Protein AF-A0A9W6XK83-F1 (afdb_monomer_lite)

Sequence (223 aa):
MFSNSAVIRKIRGHYYFMFQTCERRKHQLVEAHVRLYAVRHEAEDDADEPNDFLFQCHQMRVQQPDDDCGAMLLMVLPQVVVHRIDQWSPLFPPECLPRDGDSKTCASYPDPTQRQVDIDNGNRDGGLPGAPKLYQEPTKMQIINHLRRSGLEVVVILEGIDSSTSNTMQARNSYTDEDIVWDATFERCVVKTPRGLCIDFDRFHLLKPAPMDAKRCVMPSQF

Structure (mmCIF, N/CA/C/O backbone):
data_AF-A0A9W6XK83-F1
#
_entry.id   AF-A0A9W6XK83-F1
#
loop_
_atom_site.group_PDB
_atom_site.id
_atom_site.type_symbol
_atom_site.label_atom_id
_atom_site.label_alt_id
_atom_site.label_comp_id
_atom_site.label_asym_id
_atom_site.label_entity_id
_atom_site.label_seq_id
_atom_site.pdbx_PDB_ins_code
_atom_site.Cartn_x
_atom_site.Cartn_y
_atom_site.Cartn_z
_atom_site.occupancy
_atom_site.B_iso_or_equiv
_atom_site.auth_seq_id
_atom_site.auth_comp_id
_atom_site.auth_asym_id
_atom_site.auth_atom_id
_atom_site.pdbx_PDB_model_num
ATOM 1 N N . MET A 1 1 ? -0.526 -1.152 14.643 1.00 92.81 1 MET A N 1
ATOM 2 C CA . MET A 1 1 ? -0.047 -2.527 14.376 1.00 92.81 1 MET A CA 1
ATOM 3 C C . MET A 1 1 ? -0.248 -2.798 12.902 1.00 92.81 1 MET A C 1
ATOM 5 O O . MET A 1 1 ? -1.279 -2.388 12.390 1.00 92.81 1 MET A O 1
ATOM 9 N N . PHE A 1 2 ? 0.705 -3.461 12.254 1.00 97.50 2 PHE A N 1
ATOM 10 C CA . PHE A 1 2 ? 0.626 -3.867 10.849 1.00 97.50 2 PHE A CA 1
ATOM 11 C C . PHE A 1 2 ? 0.467 -5.391 10.747 1.00 97.50 2 PHE A C 1
ATOM 13 O O . PHE A 1 2 ? 0.828 -6.100 11.690 1.00 97.50 2 PHE A O 1
ATOM 20 N N . SER A 1 3 ? -0.116 -5.893 9.654 1.00 97.88 3 SER A N 1
ATOM 21 C CA . SER A 1 3 ? -0.144 -7.329 9.353 1.00 97.88 3 SER A CA 1
ATOM 22 C C . SER A 1 3 ? 1.279 -7.864 9.179 1.00 97.88 3 SER A C 1
ATOM 24 O O . SER A 1 3 ? 2.168 -7.127 8.772 1.00 97.88 3 SER A O 1
ATOM 26 N N . ASN A 1 4 ? 1.505 -9.147 9.479 1.00 97.88 4 ASN A N 1
ATOM 27 C CA . ASN A 1 4 ? 2.851 -9.731 9.347 1.00 97.88 4 ASN A CA 1
ATOM 28 C C . ASN A 1 4 ? 3.260 -9.876 7.881 1.00 97.88 4 ASN A C 1
ATOM 30 O O . ASN A 1 4 ? 4.433 -9.794 7.556 1.00 97.88 4 ASN A O 1
ATOM 34 N N . SER A 1 5 ? 2.274 -10.080 7.013 1.00 98.38 5 SER A N 1
ATOM 35 C CA . SER A 1 5 ? 2.466 -10.210 5.578 1.00 98.38 5 SER A CA 1
ATOM 36 C C . SER A 1 5 ? 1.634 -9.166 4.850 1.00 98.38 5 SER A C 1
ATOM 38 O O . SER A 1 5 ? 0.536 -8.798 5.295 1.00 98.38 5 SER A O 1
ATOM 40 N N . ALA A 1 6 ? 2.144 -8.725 3.709 1.00 98.56 6 ALA A N 1
ATOM 41 C CA . ALA A 1 6 ? 1.348 -8.064 2.691 1.00 98.56 6 ALA A CA 1
ATOM 42 C C . ALA A 1 6 ? 0.787 -9.115 1.725 1.00 98.56 6 ALA A C 1
ATOM 44 O O . ALA A 1 6 ? 1.223 -10.267 1.699 1.00 98.56 6 ALA A O 1
ATOM 45 N N . VAL A 1 7 ? -0.200 -8.731 0.920 1.00 98.19 7 VAL A N 1
ATOM 46 C CA . VAL A 1 7 ? -0.742 -9.590 -0.132 1.00 98.19 7 VAL A CA 1
ATOM 47 C C . VAL A 1 7 ? -0.698 -8.899 -1.482 1.00 98.19 7 VAL A C 1
ATOM 49 O O . VAL A 1 7 ? -0.992 -7.707 -1.582 1.00 98.19 7 VAL A O 1
ATOM 52 N N . ILE A 1 8 ? -0.389 -9.668 -2.527 1.00 98.12 8 ILE A N 1
ATOM 53 C CA . ILE A 1 8 ? -0.634 -9.261 -3.912 1.00 98.12 8 ILE A CA 1
ATOM 54 C C . ILE A 1 8 ? -1.673 -10.190 -4.530 1.00 98.12 8 ILE A C 1
ATOM 56 O O . ILE A 1 8 ? -1.532 -11.413 -4.527 1.00 98.12 8 ILE A O 1
ATOM 60 N N . ARG A 1 9 ? -2.734 -9.610 -5.090 1.00 95.88 9 ARG A N 1
ATOM 61 C CA . ARG A 1 9 ? -3.797 -10.363 -5.771 1.00 95.88 9 ARG A CA 1
ATOM 62 C C . ARG A 1 9 ? -4.359 -9.604 -6.959 1.00 95.88 9 ARG A C 1
ATOM 64 O O . ARG A 1 9 ? -4.286 -8.376 -7.010 1.00 95.88 9 ARG A O 1
ATOM 71 N N . LYS A 1 10 ? -4.981 -10.341 -7.879 1.00 94.94 10 LYS A N 1
ATOM 72 C CA . LYS A 1 10 ? -5.646 -9.770 -9.050 1.00 94.94 10 LYS A CA 1
ATOM 73 C C . LYS A 1 10 ? -7.128 -9.494 -8.779 1.00 94.94 10 LYS A C 1
ATOM 75 O O . LYS A 1 10 ? -7.853 -10.329 -8.224 1.00 94.94 10 LYS A O 1
ATOM 80 N N . ILE A 1 11 ? -7.582 -8.299 -9.139 1.00 93.25 11 ILE A N 1
ATOM 81 C CA . ILE A 1 11 ? -8.974 -7.861 -9.023 1.00 93.25 11 ILE A CA 1
ATOM 82 C C . ILE A 1 11 ? -9.324 -7.119 -10.311 1.00 93.25 11 ILE A C 1
ATOM 84 O O . ILE A 1 11 ? -8.701 -6.111 -10.634 1.00 93.25 11 ILE A O 1
ATOM 88 N N . ARG A 1 12 ? -10.331 -7.606 -11.042 1.00 91.44 12 ARG A N 1
ATOM 89 C CA . ARG A 1 12 ? -10.798 -7.014 -12.307 1.00 91.44 12 ARG A CA 1
ATOM 90 C C . ARG A 1 12 ? -9.655 -6.778 -13.300 1.00 91.44 12 ARG A C 1
ATOM 92 O O . ARG A 1 12 ? -9.568 -5.715 -13.903 1.00 91.44 12 ARG A O 1
ATOM 99 N N . GLY A 1 13 ? -8.773 -7.760 -13.460 1.00 91.69 13 GLY A N 1
ATOM 100 C CA . GLY A 1 13 ? -7.686 -7.665 -14.431 1.00 91.69 13 GLY A CA 1
ATOM 101 C C . GLY A 1 13 ? -6.396 -7.002 -13.934 1.00 91.69 13 GLY A C 1
ATOM 102 O O . GLY A 1 13 ? -5.380 -7.180 -14.596 1.00 91.69 13 GLY A O 1
ATOM 103 N N . HIS A 1 14 ? -6.385 -6.334 -12.775 1.00 93.56 14 HIS A N 1
ATOM 104 C CA . HIS A 1 14 ? -5.216 -5.591 -12.275 1.00 93.56 14 HIS A CA 1
ATOM 105 C C . HIS A 1 14 ? -4.689 -6.150 -10.954 1.00 93.56 14 HIS A C 1
ATOM 107 O O . HIS A 1 14 ? -5.459 -6.688 -10.156 1.00 93.56 14 HIS A O 1
ATOM 113 N N . TYR A 1 15 ? -3.382 -6.023 -10.717 1.00 97.12 15 TYR A N 1
ATOM 114 C CA . TYR A 1 15 ? -2.758 -6.433 -9.460 1.00 97.12 15 TYR A CA 1
ATOM 115 C C . TYR A 1 15 ? -2.789 -5.309 -8.427 1.00 97.12 15 TYR A C 1
ATOM 117 O O . TYR A 1 15 ? -2.620 -4.134 -8.749 1.00 97.12 15 TYR A O 1
ATOM 125 N N . TYR A 1 16 ? -2.988 -5.695 -7.171 1.00 97.19 16 TYR A N 1
ATOM 126 C CA . TYR A 1 16 ? -3.017 -4.786 -6.034 1.00 97.19 16 TYR A CA 1
ATOM 127 C C . TYR A 1 16 ? -2.120 -5.324 -4.931 1.00 97.19 16 TYR A C 1
ATOM 129 O O . TYR A 1 16 ? -2.285 -6.477 -4.533 1.00 97.19 16 TYR A O 1
ATOM 137 N N . PHE A 1 17 ? -1.221 -4.478 -4.438 1.00 98.25 17 PHE A N 1
ATOM 138 C CA . PHE A 1 17 ? -0.485 -4.669 -3.197 1.00 98.25 17 PHE A CA 1
ATOM 139 C C . PHE A 1 17 ? -1.330 -4.159 -2.031 1.00 98.25 17 PHE A C 1
ATOM 141 O O . PHE A 1 17 ? -1.914 -3.075 -2.096 1.00 98.25 17 PHE A O 1
ATOM 148 N N . MET A 1 18 ? -1.435 -4.954 -0.972 1.00 98.00 18 MET A N 1
ATOM 149 C CA . MET A 1 18 ? -2.319 -4.654 0.146 1.00 98.00 18 MET A CA 1
ATOM 150 C C . MET A 1 18 ? -1.723 -5.100 1.475 1.00 98.00 18 MET A C 1
ATOM 152 O O . MET A 1 18 ? -1.151 -6.182 1.569 1.00 98.00 18 MET A O 1
ATOM 156 N N . PHE A 1 19 ? -1.954 -4.327 2.530 1.00 98.12 19 PHE A N 1
ATOM 157 C CA . PHE A 1 19 ? -1.637 -4.726 3.903 1.00 98.12 19 PHE A CA 1
ATOM 158 C C . PHE A 1 19 ? -2.713 -4.239 4.872 1.00 98.12 19 PHE A C 1
ATOM 160 O O . PHE A 1 19 ? -3.507 -3.355 4.541 1.00 98.12 19 PHE A O 1
ATOM 167 N N . GLN A 1 20 ? -2.760 -4.819 6.070 1.00 96.19 20 GLN A N 1
ATOM 168 C CA . GLN A 1 20 ? -3.722 -4.430 7.095 1.00 96.19 20 GLN A CA 1
ATOM 169 C C . GLN A 1 20 ? -3.038 -3.640 8.210 1.00 96.19 20 GLN A C 1
ATOM 171 O O . GLN A 1 20 ? -1.914 -3.940 8.611 1.00 96.19 20 GLN A O 1
ATOM 176 N N . THR A 1 21 ? -3.724 -2.630 8.738 1.00 96.00 21 THR A N 1
ATOM 177 C CA . THR A 1 21 ? -3.289 -1.869 9.910 1.00 96.00 21 THR A CA 1
ATOM 178 C C . THR A 1 21 ? -4.432 -1.703 10.904 1.00 96.00 21 THR A C 1
ATOM 180 O O . THR A 1 21 ? -5.601 -1.636 10.529 1.00 96.00 21 THR A O 1
ATOM 183 N N . CYS A 1 22 ? -4.115 -1.679 12.193 1.00 93.81 22 CYS A N 1
ATOM 184 C CA . CYS A 1 22 ? -5.090 -1.494 13.266 1.00 93.81 22 CYS A CA 1
ATOM 185 C C . CYS A 1 22 ? -4.458 -0.795 14.470 1.00 93.81 22 CYS A C 1
ATOM 187 O O . CYS A 1 22 ? -3.268 -0.972 14.754 1.00 93.81 22 CYS A O 1
ATOM 189 N N . GLU A 1 23 ? -5.269 -0.046 15.214 1.00 90.56 23 GLU A N 1
ATOM 190 C CA . GLU A 1 23 ? -4.911 0.439 16.544 1.00 90.56 23 GLU A CA 1
ATOM 191 C C . GLU A 1 23 ? -5.211 -0.658 17.572 1.00 90.56 23 GLU A C 1
ATOM 193 O O . GLU A 1 23 ? -6.264 -1.292 17.535 1.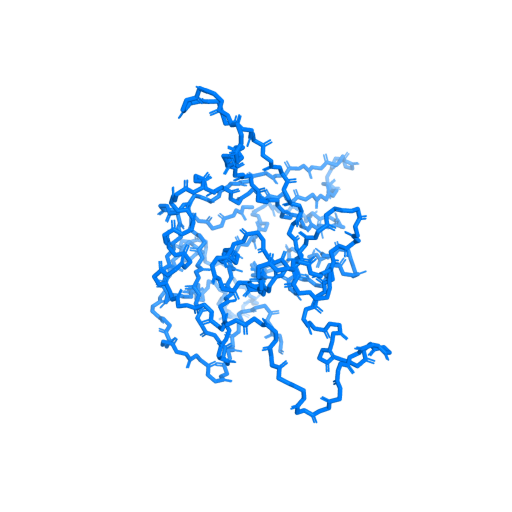00 90.56 23 GLU A O 1
ATOM 198 N N . ARG A 1 24 ? -4.256 -0.920 18.465 1.00 87.69 24 ARG A N 1
ATOM 199 C CA . ARG A 1 24 ? -4.392 -1.904 19.552 1.00 87.69 24 ARG A CA 1
ATOM 200 C C . ARG A 1 24 ? -4.523 -1.221 20.914 1.00 87.69 24 ARG A C 1
ATOM 202 O O . ARG A 1 24 ? -4.971 -1.838 21.879 1.00 87.69 24 ARG A O 1
ATOM 209 N N . ARG A 1 25 ? -4.105 0.039 21.019 1.00 84.94 25 ARG A N 1
ATOM 210 C CA . ARG A 1 25 ? -4.178 0.828 22.244 1.00 84.94 25 ARG A CA 1
ATOM 211 C C . ARG A 1 25 ? -5.618 1.238 22.511 1.00 84.94 25 ARG A C 1
ATOM 213 O O . ARG A 1 25 ? -6.446 1.360 21.617 1.00 84.94 25 ARG A O 1
ATOM 220 N N . LYS A 1 26 ? -5.896 1.485 23.788 1.00 79.00 26 LYS A N 1
ATOM 221 C CA . LYS A 1 26 ? -7.202 1.959 24.255 1.00 79.00 26 LYS A CA 1
ATOM 222 C C . LYS A 1 26 ? -7.510 3.385 23.783 1.00 79.00 26 LYS A C 1
ATOM 224 O O . LYS A 1 26 ? -8.673 3.733 23.608 1.00 79.00 26 LYS A O 1
ATOM 229 N N . HIS A 1 27 ? -6.471 4.200 23.625 1.00 84.12 27 HIS A N 1
ATOM 230 C CA . HIS A 1 27 ? -6.560 5.572 23.144 1.00 84.12 27 HIS A CA 1
ATOM 231 C C . HIS A 1 27 ? -6.432 5.586 21.625 1.00 84.12 27 HIS A C 1
ATOM 233 O O . HIS A 1 27 ? -5.534 4.944 21.081 1.00 84.12 27 HIS A O 1
ATOM 239 N N . GLN A 1 28 ? -7.356 6.276 20.961 1.00 84.12 28 GLN A N 1
ATOM 240 C CA . GLN A 1 28 ? -7.367 6.354 19.508 1.00 84.12 28 GLN A CA 1
ATOM 241 C C . GLN A 1 28 ? -6.266 7.283 19.015 1.00 84.12 28 GLN A C 1
ATOM 243 O O . GLN A 1 28 ? -6.011 8.337 19.599 1.00 84.12 28 GLN A O 1
ATOM 248 N N . LEU A 1 29 ? -5.663 6.889 17.900 1.00 90.69 29 LEU A N 1
ATOM 249 C CA . LEU A 1 29 ? -4.802 7.765 17.134 1.00 90.69 29 LEU A CA 1
ATOM 250 C C . LEU A 1 29 ? -5.678 8.752 16.353 1.00 90.69 29 LEU A C 1
ATOM 252 O O . LEU A 1 29 ? -6.489 8.344 15.519 1.00 90.69 29 LEU A O 1
ATOM 256 N N . VAL A 1 30 ? -5.544 10.037 16.664 1.00 92.81 30 VAL A N 1
ATOM 257 C CA . VAL A 1 30 ? -6.272 11.131 16.008 1.00 92.81 30 VAL A CA 1
ATOM 258 C C . VAL A 1 30 ? -5.528 11.530 14.735 1.00 92.81 30 VAL A C 1
ATOM 260 O O . VAL A 1 30 ? -4.303 11.453 14.697 1.00 92.81 30 VAL A O 1
ATOM 263 N N . GLU A 1 31 ? -6.261 11.922 13.689 1.00 94.38 31 GLU A N 1
ATOM 264 C CA . GLU A 1 31 ? -5.687 12.318 12.388 1.00 94.38 31 GLU A CA 1
ATOM 265 C C . GLU A 1 31 ? -4.701 11.284 11.816 1.00 94.38 31 GLU A C 1
ATOM 267 O O . GLU A 1 31 ? -3.665 11.609 11.228 1.00 94.38 31 GLU A O 1
ATOM 272 N N . ALA A 1 32 ? -5.030 10.005 12.014 1.00 96.25 32 ALA A N 1
ATOM 273 C CA . ALA A 1 32 ? -4.199 8.924 11.531 1.00 96.25 32 ALA A CA 1
ATOM 274 C C . ALA A 1 32 ? -4.168 8.916 9.998 1.00 96.25 32 ALA A C 1
ATOM 276 O O . ALA A 1 32 ? -5.219 8.983 9.363 1.00 96.25 32 ALA A O 1
ATOM 277 N N . HIS A 1 33 ? -2.985 8.785 9.410 1.00 97.12 33 HIS A N 1
ATOM 278 C CA . HIS A 1 33 ? -2.800 8.689 7.965 1.00 97.12 33 HIS A CA 1
ATOM 279 C C . HIS A 1 33 ? -1.617 7.791 7.613 1.00 97.12 33 HIS A C 1
ATOM 281 O O . HIS A 1 33 ? -0.750 7.520 8.450 1.00 97.12 33 HIS A O 1
ATOM 287 N N . VAL A 1 34 ? -1.598 7.290 6.378 1.00 97.62 34 VAL A N 1
ATOM 288 C CA . VAL A 1 34 ? -0.608 6.306 5.928 1.00 97.62 34 VAL A CA 1
ATOM 289 C C . VAL A 1 34 ? 0.138 6.757 4.677 1.00 97.62 34 VAL A C 1
ATOM 291 O O . VAL A 1 34 ? -0.444 7.324 3.759 1.00 97.62 34 VAL A O 1
ATOM 294 N N . ARG A 1 35 ? 1.441 6.475 4.633 1.00 97.44 35 ARG A N 1
ATOM 295 C CA . ARG A 1 35 ? 2.327 6.734 3.493 1.00 97.44 35 ARG A CA 1
ATOM 296 C C . ARG A 1 35 ? 3.108 5.472 3.146 1.00 97.44 35 ARG A C 1
ATOM 298 O O . ARG A 1 35 ? 3.490 4.715 4.041 1.00 97.44 35 ARG A O 1
ATOM 305 N N . LEU A 1 36 ? 3.331 5.250 1.855 1.00 97.62 36 LEU A N 1
ATOM 306 C CA . LEU A 1 36 ? 4.079 4.109 1.329 1.00 97.62 36 LEU A CA 1
ATOM 307 C C . LEU A 1 36 ? 5.261 4.609 0.499 1.00 97.62 36 LEU A C 1
ATOM 309 O O . LEU A 1 36 ? 5.125 5.550 -0.287 1.00 97.62 36 LEU A O 1
ATOM 313 N N . TYR A 1 37 ? 6.392 3.929 0.640 1.00 96.88 37 TYR A N 1
ATOM 314 C CA . TYR A 1 37 ? 7.598 4.155 -0.146 1.00 96.88 37 TYR A CA 1
ATOM 315 C C . TYR A 1 37 ? 8.145 2.808 -0.615 1.00 96.88 37 TYR A C 1
ATOM 317 O O . TYR A 1 37 ? 8.210 1.871 0.174 1.00 96.88 37 TYR A O 1
ATOM 325 N N . ALA A 1 38 ? 8.545 2.708 -1.877 1.00 96.19 38 ALA A N 1
ATOM 326 C CA . ALA A 1 38 ? 9.322 1.584 -2.378 1.00 96.19 38 ALA A CA 1
ATOM 327 C C . ALA A 1 38 ? 10.797 1.973 -2.376 1.00 96.19 38 ALA A C 1
ATOM 329 O O . ALA A 1 38 ? 11.170 2.976 -2.988 1.00 96.19 38 ALA A O 1
ATOM 330 N N . VAL A 1 39 ? 11.619 1.178 -1.707 1.00 93.88 39 VAL A N 1
ATOM 331 C CA . VAL A 1 39 ? 13.075 1.275 -1.755 1.00 93.88 39 VAL A CA 1
ATOM 332 C C . VAL A 1 39 ? 13.574 0.144 -2.642 1.00 93.88 39 VAL A C 1
ATOM 334 O O . VAL A 1 39 ? 13.172 -0.999 -2.443 1.00 93.88 39 VAL A O 1
ATOM 337 N N . ARG A 1 40 ? 14.395 0.446 -3.648 1.00 89.75 40 ARG A N 1
ATOM 338 C CA . ARG A 1 40 ? 14.953 -0.568 -4.555 1.00 89.75 40 ARG A CA 1
ATOM 339 C C . ARG A 1 40 ? 16.356 -0.199 -5.016 1.00 89.75 40 ARG A C 1
ATOM 341 O O . ARG A 1 40 ? 16.734 0.972 -4.976 1.00 89.75 40 ARG A O 1
ATOM 348 N N . HIS A 1 41 ? 17.091 -1.201 -5.478 1.00 84.50 41 HIS A N 1
ATOM 349 C CA . HIS A 1 41 ? 18.360 -1.020 -6.168 1.00 84.50 41 HIS A CA 1
ATOM 350 C C . HIS A 1 41 ? 18.088 -0.711 -7.641 1.00 84.50 41 HIS A C 1
ATOM 352 O O . HIS A 1 41 ? 17.380 -1.469 -8.313 1.00 84.50 41 HIS A O 1
ATOM 358 N N . GLU A 1 42 ? 18.670 0.369 -8.152 1.00 71.31 42 GLU A N 1
ATOM 359 C CA . GLU A 1 42 ? 18.795 0.584 -9.592 1.00 71.31 42 GLU A CA 1
ATOM 360 C C . GLU A 1 42 ? 20.238 0.306 -10.013 1.00 71.31 42 GLU A C 1
ATOM 362 O O . GLU A 1 42 ? 21.183 0.771 -9.374 1.00 71.31 42 GLU A O 1
ATOM 367 N N . ALA A 1 43 ? 20.393 -0.513 -11.054 1.00 60.25 43 ALA A N 1
ATOM 368 C CA . ALA A 1 43 ? 21.670 -0.670 -11.731 1.00 60.25 43 ALA A CA 1
ATOM 369 C C . ALA A 1 43 ? 21.829 0.528 -12.668 1.00 60.25 43 ALA A C 1
ATOM 371 O O . ALA A 1 43 ? 20.926 0.790 -13.464 1.00 60.25 43 ALA A O 1
ATOM 372 N N . GLU A 1 44 ? 22.933 1.261 -12.564 1.00 58.97 44 GLU A N 1
ATOM 373 C CA . GLU A 1 44 ? 23.252 2.269 -13.571 1.00 58.97 44 GLU A CA 1
ATOM 374 C C . GLU A 1 44 ? 23.555 1.569 -14.902 1.00 58.97 44 GLU A C 1
ATOM 376 O O . GLU A 1 44 ? 24.300 0.587 -14.940 1.00 58.97 44 GLU A O 1
ATOM 381 N N . ASP A 1 45 ? 22.989 2.082 -15.997 1.00 53.56 45 ASP A N 1
ATOM 382 C CA . ASP A 1 45 ? 23.215 1.547 -17.347 1.00 53.56 45 ASP A CA 1
ATOM 383 C C . ASP A 1 45 ? 24.695 1.668 -17.798 1.00 53.56 45 ASP A C 1
ATOM 385 O O . ASP A 1 45 ? 25.108 0.944 -18.702 1.00 53.56 45 ASP A O 1
ATOM 389 N N . ASP A 1 46 ? 25.492 2.523 -17.135 1.00 53.38 46 ASP A N 1
ATOM 390 C CA . ASP A 1 46 ? 26.902 2.842 -17.435 1.00 53.38 46 ASP A CA 1
ATOM 391 C C . ASP A 1 46 ? 27.873 2.546 -16.261 1.00 53.38 46 ASP A C 1
ATOM 393 O O . ASP A 1 46 ? 28.978 3.090 -16.211 1.00 53.38 46 ASP A O 1
ATOM 397 N N . ALA A 1 47 ? 27.505 1.699 -15.290 1.00 54.72 47 ALA A N 1
ATOM 398 C CA . ALA A 1 47 ? 28.426 1.362 -14.198 1.00 54.72 47 ALA A CA 1
ATOM 399 C C . ALA A 1 47 ? 29.602 0.496 -14.695 1.00 54.72 47 ALA A C 1
ATOM 401 O O . ALA A 1 47 ? 29.443 -0.692 -14.986 1.00 54.72 47 ALA A O 1
ATOM 402 N N . ASP A 1 48 ? 30.805 1.080 -14.717 1.00 56.16 48 ASP A N 1
ATOM 403 C CA . ASP A 1 48 ? 32.080 0.383 -14.966 1.00 56.16 48 ASP A CA 1
ATOM 404 C C . ASP A 1 48 ? 32.357 -0.740 -13.939 1.00 56.16 48 ASP A C 1
ATOM 406 O O . ASP A 1 48 ? 33.142 -1.654 -14.201 1.00 56.16 48 ASP A O 1
ATOM 410 N N . GLU A 1 49 ? 31.692 -0.704 -12.777 1.00 60.19 49 GLU A N 1
ATOM 411 C CA . GLU A 1 49 ? 31.840 -1.669 -11.688 1.00 60.19 49 GLU A CA 1
ATOM 412 C C . GLU A 1 49 ? 30.507 -2.395 -11.395 1.00 60.19 49 GLU A C 1
ATOM 414 O O . GLU A 1 49 ? 29.520 -1.762 -11.019 1.00 60.19 49 GLU A O 1
ATOM 419 N N . PRO A 1 50 ? 30.451 -3.738 -11.486 1.00 58.56 50 PRO A N 1
ATOM 420 C CA . PRO A 1 50 ? 29.209 -4.526 -11.480 1.00 58.56 50 PRO A CA 1
ATOM 421 C C . PRO A 1 50 ? 28.462 -4.595 -10.132 1.00 58.56 50 PRO A C 1
ATOM 423 O O . PRO A 1 50 ? 27.564 -5.423 -9.977 1.00 58.56 50 PRO A O 1
ATOM 426 N N . ASN A 1 51 ? 28.841 -3.784 -9.142 1.00 58.97 51 ASN A N 1
ATOM 427 C CA . ASN A 1 51 ? 28.342 -3.875 -7.768 1.00 58.97 51 ASN A CA 1
ATOM 428 C C . ASN A 1 51 ? 28.070 -2.513 -7.104 1.00 58.97 51 ASN A C 1
ATOM 430 O O . ASN A 1 51 ? 27.840 -2.483 -5.892 1.00 58.97 51 ASN A O 1
ATOM 434 N N . ASP A 1 52 ? 28.110 -1.409 -7.857 1.00 64.19 52 ASP A N 1
ATOM 435 C CA . ASP A 1 52 ? 27.665 -0.111 -7.347 1.00 64.19 52 ASP A CA 1
ATOM 436 C C . ASP A 1 52 ? 26.149 0.004 -7.560 1.00 64.19 52 ASP A C 1
ATOM 438 O O . ASP A 1 52 ? 25.659 0.068 -8.688 1.00 64.19 52 ASP A O 1
ATOM 442 N N . PHE A 1 53 ? 25.385 -0.085 -6.470 1.00 66.31 53 PHE A N 1
ATOM 443 C CA . PHE A 1 53 ? 23.928 0.013 -6.502 1.00 66.31 53 PHE A CA 1
ATOM 444 C C . PHE A 1 53 ? 23.502 1.344 -5.905 1.00 66.31 53 PHE A C 1
ATOM 446 O O . PHE A 1 53 ? 23.812 1.648 -4.749 1.00 66.31 53 PHE A O 1
ATOM 453 N N . LEU A 1 54 ? 22.694 2.095 -6.650 1.00 74.69 54 LEU A N 1
ATOM 454 C CA . LEU A 1 54 ? 22.006 3.250 -6.097 1.00 74.69 54 LEU A CA 1
ATOM 455 C C . LEU A 1 54 ? 20.697 2.805 -5.448 1.00 74.69 54 LEU A C 1
ATOM 457 O O . LEU A 1 54 ? 19.825 2.213 -6.088 1.00 74.69 54 LEU A O 1
ATOM 461 N N . PHE A 1 55 ? 20.549 3.125 -4.164 1.00 80.62 55 PHE A N 1
ATOM 462 C CA . PHE A 1 55 ? 19.275 2.995 -3.470 1.00 80.62 55 PHE A CA 1
ATOM 463 C C . PHE A 1 55 ? 18.379 4.163 -3.856 1.00 80.62 55 PHE A C 1
ATOM 465 O O . PHE A 1 55 ? 18.659 5.314 -3.512 1.00 80.62 55 PHE A O 1
ATOM 472 N N . GLN A 1 56 ? 17.273 3.862 -4.524 1.00 84.25 56 GLN A N 1
ATOM 473 C CA . GLN A 1 56 ? 16.253 4.852 -4.829 1.00 84.25 56 GLN A CA 1
ATOM 474 C C . GLN A 1 56 ? 15.005 4.627 -3.989 1.00 84.25 56 GLN A C 1
ATOM 476 O O . GLN A 1 56 ? 14.577 3.498 -3.747 1.00 84.25 56 GLN A O 1
ATOM 481 N N . CYS A 1 57 ? 14.427 5.738 -3.534 1.00 89.31 57 CYS A N 1
ATOM 482 C CA . CYS A 1 57 ? 13.196 5.766 -2.764 1.00 89.31 57 CYS A CA 1
ATOM 483 C C . CYS A 1 57 ? 12.100 6.411 -3.609 1.00 89.31 57 CYS A C 1
ATOM 485 O O . CYS A 1 57 ? 12.180 7.590 -3.954 1.00 89.31 57 CYS A O 1
ATOM 487 N N . HIS A 1 58 ? 11.060 5.644 -3.917 1.00 89.75 58 HIS A N 1
ATOM 488 C CA . HIS A 1 58 ? 9.928 6.094 -4.712 1.00 89.75 58 HIS A CA 1
ATOM 489 C C . HIS A 1 58 ? 8.685 6.158 -3.834 1.00 89.75 58 HIS A C 1
ATOM 491 O O . HIS A 1 58 ? 8.279 5.160 -3.237 1.00 89.75 58 HIS A O 1
ATOM 497 N N . GLN A 1 59 ? 8.040 7.320 -3.775 1.00 92.00 59 GLN A N 1
ATOM 498 C CA . GLN A 1 59 ? 6.732 7.425 -3.140 1.00 92.00 59 GLN A CA 1
ATOM 499 C C . GLN A 1 59 ? 5.713 6.572 -3.905 1.00 92.00 59 GLN A C 1
ATOM 501 O O . GLN A 1 59 ? 5.633 6.621 -5.131 1.00 92.00 59 GLN A O 1
ATOM 506 N N . MET A 1 60 ? 4.901 5.818 -3.170 1.00 93.81 60 MET A N 1
ATOM 507 C CA . MET A 1 60 ? 3.818 5.023 -3.735 1.00 93.81 60 MET A CA 1
ATOM 508 C C . MET A 1 60 ? 2.472 5.691 -3.456 1.00 93.81 60 MET A C 1
ATOM 510 O O . MET A 1 60 ? 2.213 6.161 -2.348 1.00 93.81 60 MET A O 1
ATOM 514 N N . ARG A 1 61 ? 1.596 5.695 -4.463 1.00 92.00 61 ARG A N 1
ATOM 515 C CA . ARG A 1 61 ? 0.214 6.182 -4.337 1.00 92.00 61 ARG A CA 1
ATOM 516 C C . ARG A 1 61 ? -0.660 5.188 -3.566 1.00 92.00 61 ARG A C 1
ATOM 518 O O . ARG A 1 61 ? -0.435 3.986 -3.654 1.00 92.00 61 ARG A O 1
ATOM 525 N N . VAL A 1 62 ? -1.682 5.646 -2.856 1.00 93.12 62 VAL A N 1
ATOM 526 C CA . VAL A 1 62 ? -2.619 4.798 -2.101 1.00 93.12 62 VAL A CA 1
ATOM 527 C C . VAL A 1 62 ? -4.043 5.073 -2.575 1.00 93.12 62 VAL A C 1
ATOM 529 O O . VAL A 1 62 ? -4.513 6.201 -2.522 1.00 93.12 62 VAL A O 1
ATOM 532 N N . GLN A 1 63 ? -4.744 4.040 -3.049 1.00 91.06 63 GLN A N 1
ATOM 533 C CA . GLN A 1 63 ? -6.135 4.167 -3.509 1.00 91.06 63 GLN A CA 1
ATOM 534 C C . GLN A 1 63 ? -7.145 4.002 -2.372 1.00 91.06 63 GLN A C 1
ATOM 536 O O . GLN A 1 63 ? -8.262 4.500 -2.462 1.00 91.06 63 GLN A O 1
ATOM 541 N N . GLN A 1 64 ? -6.789 3.258 -1.326 1.00 92.38 64 GLN A N 1
ATOM 542 C CA . GLN A 1 64 ? -7.605 3.120 -0.123 1.00 92.38 64 GLN A CA 1
ATOM 543 C C . GLN A 1 64 ? -6.675 3.065 1.093 1.00 92.38 64 GLN A C 1
ATOM 545 O O . GLN A 1 64 ? -5.840 2.164 1.139 1.00 92.38 64 GLN A O 1
ATOM 550 N N . PRO A 1 65 ? -6.822 3.951 2.090 1.00 94.00 65 PRO A N 1
ATOM 551 C CA . PRO A 1 65 ? -7.600 5.194 2.020 1.00 94.00 65 PRO A CA 1
ATOM 552 C C . PRO A 1 65 ? -7.101 6.101 0.883 1.00 94.00 65 PRO A C 1
ATOM 554 O O . PRO A 1 65 ? -5.960 5.969 0.456 1.00 94.00 65 PRO A O 1
ATOM 557 N N . ASP A 1 66 ? -7.961 6.985 0.384 1.00 90.88 66 ASP A N 1
ATOM 558 C CA . ASP A 1 66 ? -7.630 7.873 -0.736 1.00 90.88 66 ASP A CA 1
ATOM 559 C C . ASP A 1 66 ? -6.540 8.881 -0.339 1.00 90.88 66 ASP A C 1
ATOM 561 O O . ASP A 1 66 ? -6.727 9.685 0.583 1.00 90.88 66 ASP A O 1
ATOM 565 N N . ASP A 1 67 ? -5.396 8.822 -1.019 1.00 91.12 67 ASP A N 1
ATOM 566 C CA . ASP A 1 67 ? -4.256 9.694 -0.760 1.00 91.12 67 ASP A CA 1
ATOM 567 C C . ASP A 1 67 ? -4.441 11.147 -1.206 1.00 91.12 67 ASP A C 1
ATOM 569 O O . ASP A 1 67 ? -3.798 12.019 -0.621 1.00 91.12 67 ASP A O 1
ATOM 573 N N . ASP A 1 68 ? -5.367 11.456 -2.118 1.00 88.62 68 ASP A N 1
ATOM 574 C CA . ASP A 1 68 ? -5.704 12.857 -2.427 1.00 88.62 68 ASP A CA 1
ATOM 575 C C . ASP A 1 68 ? -6.375 13.549 -1.245 1.00 88.62 68 ASP A C 1
ATOM 577 O O . ASP A 1 68 ? -6.259 14.759 -1.051 1.00 88.62 68 ASP A O 1
ATOM 581 N N . CYS A 1 69 ? -7.077 12.759 -0.437 1.00 90.44 69 CYS A N 1
ATOM 582 C CA . CYS A 1 69 ? -7.682 13.192 0.810 1.00 90.44 69 CYS A CA 1
ATOM 583 C C . CYS A 1 69 ? -6.735 12.977 2.001 1.00 90.44 69 CYS A C 1
ATOM 585 O O . CYS A 1 69 ? -7.191 12.915 3.140 1.00 90.44 69 CYS A O 1
ATOM 587 N N . GLY A 1 70 ? -5.428 12.837 1.751 1.00 92.44 70 GLY A N 1
ATOM 588 C CA . GLY A 1 70 ? -4.393 12.687 2.773 1.00 92.44 70 GLY A CA 1
ATOM 589 C C . GLY A 1 70 ? -4.219 11.267 3.309 1.00 92.44 70 GLY A C 1
ATOM 590 O O . GLY A 1 70 ? -3.522 11.091 4.302 1.00 92.44 70 GLY A O 1
ATOM 591 N N . ALA A 1 71 ? -4.831 10.253 2.685 1.00 94.62 71 ALA A N 1
ATOM 592 C CA . ALA A 1 71 ? -4.757 8.851 3.106 1.00 94.62 71 ALA A CA 1
ATOM 593 C C . ALA A 1 71 ? -5.209 8.647 4.566 1.00 94.62 71 ALA A C 1
ATOM 595 O O . ALA A 1 71 ? -4.620 7.867 5.322 1.00 94.62 71 ALA A O 1
ATOM 596 N N . MET A 1 72 ? -6.265 9.366 4.957 1.00 96.00 72 MET A N 1
ATOM 597 C CA . MET A 1 72 ? -6.780 9.386 6.325 1.00 96.00 72 MET A CA 1
ATOM 598 C C . MET A 1 72 ? -7.429 8.056 6.717 1.00 96.00 72 MET A C 1
ATOM 600 O O . MET A 1 72 ? -8.199 7.454 5.967 1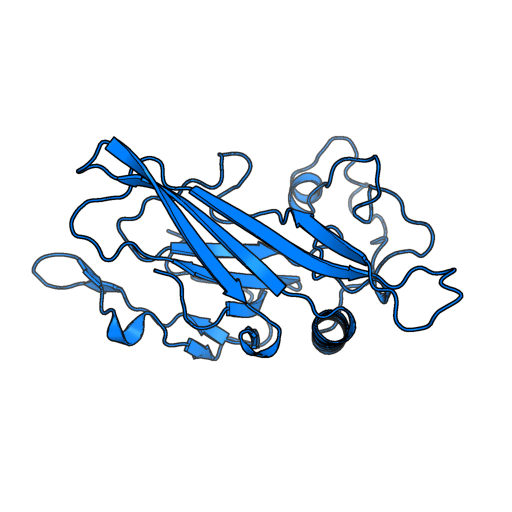.00 96.00 72 MET A O 1
ATOM 604 N N . LEU A 1 73 ? -7.160 7.621 7.943 1.00 93.56 73 LEU A N 1
ATOM 605 C CA . LEU A 1 73 ? -7.623 6.369 8.519 1.00 93.56 73 LEU A CA 1
ATOM 606 C C . LEU A 1 73 ? -8.444 6.634 9.779 1.00 93.56 73 LEU A C 1
ATOM 608 O O . LEU A 1 73 ? -7.968 7.220 10.749 1.00 93.56 73 LEU A O 1
ATOM 612 N N . LEU A 1 74 ? -9.665 6.102 9.818 1.00 91.31 74 LEU A N 1
ATOM 613 C CA . LEU A 1 74 ? -10.411 5.994 11.067 1.00 91.31 74 LEU A CA 1
ATOM 614 C C . LEU A 1 74 ? -10.010 4.698 11.783 1.00 91.31 74 LEU A C 1
ATOM 616 O O . LEU A 1 74 ? -10.514 3.615 11.479 1.00 91.31 74 LEU A O 1
ATOM 620 N N . MET A 1 75 ? -9.114 4.810 12.762 1.00 90.19 75 MET A N 1
ATOM 621 C CA . MET A 1 75 ? -8.478 3.678 13.454 1.00 90.19 75 MET A CA 1
ATOM 622 C C . MET A 1 75 ? -9.377 2.993 14.509 1.00 90.19 75 MET A C 1
ATOM 624 O O . MET A 1 75 ? -8.921 2.631 15.590 1.00 90.19 75 MET A O 1
ATOM 628 N N . VAL A 1 76 ? -10.669 2.817 14.208 1.00 89.44 76 VAL A N 1
ATOM 629 C CA . VAL A 1 76 ? -11.655 2.130 15.074 1.00 89.44 76 VAL A CA 1
ATOM 630 C C . VAL A 1 76 ? -11.702 0.628 14.794 1.00 89.44 76 VAL A C 1
ATOM 632 O O . VAL A 1 76 ? -11.850 -0.178 15.709 1.00 89.44 76 VAL A O 1
ATOM 635 N N . LEU A 1 77 ? -11.600 0.257 13.519 1.00 91.31 77 LEU A N 1
ATOM 636 C CA . LEU A 1 77 ? -11.563 -1.123 13.043 1.00 91.31 77 LEU A CA 1
ATOM 637 C C . LEU A 1 77 ? -10.297 -1.331 12.210 1.00 91.31 77 LEU A C 1
ATOM 639 O O . LEU A 1 77 ? -9.787 -0.357 11.651 1.00 91.31 77 LEU A O 1
ATOM 643 N N . PRO A 1 78 ? -9.827 -2.581 12.069 1.00 93.31 78 PRO A N 1
ATOM 644 C CA . PRO A 1 78 ? -8.761 -2.925 11.141 1.00 93.31 78 PRO A CA 1
ATOM 645 C C . PRO A 1 78 ? -9.016 -2.361 9.737 1.00 93.31 78 PRO A C 1
ATOM 647 O O . PRO A 1 78 ? -10.019 -2.685 9.100 1.00 93.31 78 PRO A O 1
ATOM 650 N N . GLN A 1 79 ? -8.096 -1.532 9.255 1.00 94.06 79 GLN A N 1
ATOM 651 C CA . GLN A 1 79 ? -8.139 -0.906 7.939 1.00 94.06 79 GLN A CA 1
ATOM 652 C C . GLN A 1 79 ? -7.236 -1.672 6.979 1.00 94.06 79 GLN A C 1
ATOM 654 O O . GLN A 1 79 ? -6.135 -2.079 7.345 1.00 94.06 79 GLN A O 1
ATOM 659 N N . VAL A 1 80 ? -7.696 -1.868 5.746 1.00 95.62 80 VAL A N 1
ATOM 660 C CA . VAL A 1 80 ? -6.869 -2.429 4.675 1.00 95.62 80 VAL A CA 1
ATOM 661 C C . VAL A 1 80 ? -6.410 -1.289 3.783 1.00 95.62 80 VAL A C 1
ATOM 663 O O . VAL A 1 80 ? -7.245 -0.552 3.256 1.00 95.62 80 VAL A O 1
ATOM 666 N N . VAL A 1 81 ? -5.095 -1.180 3.627 1.00 97.00 81 VAL A N 1
ATOM 667 C CA . VAL A 1 81 ? -4.438 -0.220 2.746 1.00 97.00 81 VAL A CA 1
ATOM 668 C C . VAL A 1 81 ? -4.213 -0.874 1.386 1.00 97.00 81 VAL A C 1
ATOM 670 O O . VAL A 1 81 ? -3.835 -2.045 1.322 1.00 97.00 81 VAL A O 1
ATOM 673 N N . VAL A 1 82 ? -4.486 -0.146 0.304 1.00 96.38 82 VAL A N 1
ATOM 674 C CA . VAL A 1 82 ? -4.509 -0.674 -1.065 1.00 96.38 82 VAL A CA 1
ATOM 675 C C . VAL A 1 82 ? -3.692 0.213 -1.990 1.00 96.38 82 VAL A C 1
ATOM 677 O O . VAL A 1 82 ? -3.979 1.399 -2.127 1.00 96.38 82 VAL A O 1
ATOM 680 N N . HIS A 1 83 ? -2.724 -0.408 -2.659 1.00 96.38 83 HIS A N 1
ATOM 681 C CA . HIS A 1 83 ? -1.923 0.159 -3.732 1.00 96.38 83 HIS A CA 1
ATOM 682 C C . HIS A 1 83 ? -2.161 -0.638 -5.028 1.00 96.38 83 HIS A C 1
ATOM 684 O O . HIS A 1 83 ? -1.894 -1.839 -5.081 1.00 96.38 83 HIS A O 1
ATOM 690 N N . ARG A 1 84 ? -2.669 -0.004 -6.087 1.00 95.25 84 ARG A N 1
ATOM 691 C CA . ARG A 1 84 ? -2.757 -0.582 -7.436 1.00 95.25 84 ARG A CA 1
ATOM 692 C C . ARG A 1 84 ? -1.361 -0.613 -8.043 1.00 95.25 84 ARG A C 1
ATOM 694 O O . ARG A 1 84 ? -0.699 0.416 -8.102 1.00 95.25 84 ARG A O 1
ATOM 701 N N . ILE A 1 85 ? -0.960 -1.777 -8.542 1.00 95.94 85 ILE A N 1
ATOM 702 C CA . ILE A 1 85 ? 0.258 -1.928 -9.338 1.00 95.94 85 ILE A CA 1
ATOM 703 C C . ILE A 1 85 ? -0.100 -1.545 -10.778 1.00 95.94 85 ILE A C 1
ATOM 705 O O . ILE A 1 85 ? -0.443 -2.398 -11.597 1.00 95.94 85 ILE A O 1
ATOM 709 N N . ASP A 1 86 ? -0.139 -0.240 -11.036 1.00 91.81 86 ASP A N 1
ATOM 710 C CA . ASP A 1 86 ? -0.269 0.352 -12.368 1.00 91.81 86 ASP A CA 1
ATOM 711 C C . ASP A 1 86 ? 1.095 0.832 -12.884 1.00 91.81 86 ASP A C 1
ATOM 713 O O . ASP A 1 86 ? 2.103 0.675 -12.207 1.00 91.81 86 ASP A O 1
ATOM 717 N N . GLN A 1 87 ? 1.154 1.381 -14.090 1.00 88.25 87 GLN A N 1
ATOM 718 C CA . GLN A 1 87 ? 2.400 1.718 -14.778 1.00 88.25 87 GLN A CA 1
ATOM 719 C C . GLN A 1 87 ? 3.255 2.810 -14.098 1.00 88.25 87 GLN A C 1
ATOM 721 O O . GLN A 1 87 ? 4.425 2.975 -14.438 1.00 88.25 87 GLN A O 1
ATOM 726 N N . TRP A 1 88 ? 2.708 3.532 -13.114 1.00 88.81 88 TRP A N 1
ATOM 727 C CA . TRP A 1 88 ? 3.467 4.464 -12.269 1.00 88.81 88 TRP A CA 1
ATOM 728 C C . TRP A 1 88 ? 3.908 3.843 -10.941 1.00 88.81 88 TRP A C 1
ATOM 730 O O . TRP A 1 88 ? 4.670 4.453 -10.189 1.00 88.81 88 TRP A O 1
ATOM 740 N N . SER A 1 89 ? 3.435 2.636 -10.630 1.00 93.38 89 SER A N 1
ATOM 741 C CA . SER A 1 89 ? 3.858 1.891 -9.454 1.00 93.38 89 SER A CA 1
ATOM 742 C C . SER A 1 89 ? 5.331 1.488 -9.568 1.00 93.38 89 SER A C 1
ATOM 744 O O . SER A 1 89 ? 5.728 0.883 -10.564 1.00 93.38 89 SER A O 1
ATOM 746 N N . PRO A 1 90 ? 6.139 1.676 -8.511 1.00 93.00 90 PRO A N 1
ATOM 747 C CA . PRO A 1 90 ? 7.496 1.133 -8.457 1.00 93.00 90 PRO A CA 1
ATOM 748 C C . PRO A 1 90 ? 7.558 -0.403 -8.518 1.00 93.00 90 PRO A C 1
ATOM 750 O O . PRO A 1 90 ? 8.622 -0.960 -8.793 1.00 93.00 90 PRO A O 1
ATOM 753 N N . LEU A 1 91 ? 6.434 -1.085 -8.253 1.00 95.31 91 LEU A N 1
ATOM 754 C CA . LEU A 1 91 ? 6.291 -2.541 -8.331 1.00 95.31 91 LEU A CA 1
ATOM 755 C C . LEU A 1 91 ? 5.929 -3.007 -9.752 1.00 95.31 91 LEU A C 1
ATOM 757 O O . LEU A 1 91 ? 5.844 -4.213 -9.994 1.00 95.31 91 LEU A O 1
ATOM 761 N N . PHE A 1 92 ? 5.677 -2.082 -10.681 1.00 94.25 92 PHE A N 1
ATOM 762 C CA . PHE A 1 92 ? 5.368 -2.412 -12.063 1.00 94.25 92 PHE A CA 1
ATOM 763 C C . PHE A 1 92 ? 6.647 -2.819 -12.812 1.00 94.25 92 PHE A C 1
ATOM 765 O O . PHE A 1 92 ? 7.619 -2.063 -12.787 1.00 94.25 92 PHE A O 1
ATOM 772 N N . PRO A 1 93 ? 6.675 -3.989 -13.476 1.00 93.56 93 PRO A N 1
ATOM 773 C CA . PRO A 1 93 ? 7.867 -4.461 -14.173 1.00 93.56 93 PRO A CA 1
ATOM 774 C C . PRO A 1 93 ? 8.258 -3.526 -15.330 1.00 93.56 93 PRO A C 1
ATOM 776 O O . PRO A 1 93 ? 7.421 -3.296 -16.213 1.00 93.56 93 PRO A O 1
ATOM 779 N N . PRO A 1 94 ? 9.505 -3.021 -15.385 1.00 88.69 94 PRO A N 1
ATOM 780 C CA . PRO A 1 94 ? 9.957 -2.121 -16.444 1.00 88.69 94 PRO A CA 1
ATOM 781 C C . PRO A 1 94 ? 9.811 -2.705 -17.852 1.00 88.69 94 PRO A C 1
ATOM 783 O O . PRO A 1 94 ? 9.510 -1.981 -18.793 1.00 88.69 94 PRO A O 1
ATOM 786 N N . GLU A 1 95 ? 9.933 -4.026 -18.016 1.00 89.12 95 GLU A N 1
ATOM 787 C CA . GLU A 1 95 ? 9.758 -4.696 -19.311 1.00 89.12 95 GLU A CA 1
ATOM 788 C C . GLU A 1 95 ? 8.328 -4.619 -19.874 1.00 89.12 95 GLU A C 1
ATOM 790 O O . GLU A 1 95 ? 8.107 -4.934 -21.043 1.00 89.12 95 GLU A O 1
ATOM 795 N N . CYS A 1 96 ? 7.352 -4.241 -19.046 1.00 90.38 96 CYS A N 1
ATOM 796 C CA . CYS A 1 96 ? 5.963 -4.045 -19.455 1.00 90.38 96 CYS A CA 1
ATOM 797 C C . CYS A 1 96 ? 5.679 -2.598 -19.900 1.00 90.38 96 CYS A C 1
ATOM 799 O O . CYS A 1 96 ? 4.581 -2.320 -20.391 1.00 90.38 96 CYS A O 1
ATOM 801 N N . LEU A 1 97 ? 6.643 -1.689 -19.725 1.00 86.69 97 LEU A N 1
ATOM 802 C CA . LEU A 1 97 ? 6.559 -0.283 -20.112 1.00 86.69 97 LEU A CA 1
ATOM 803 C C . LEU A 1 97 ? 7.094 -0.067 -21.543 1.00 86.69 97 LEU A C 1
ATOM 805 O O . LEU A 1 97 ? 7.887 -0.874 -22.041 1.00 86.69 97 LEU A O 1
ATOM 809 N N . PRO A 1 98 ? 6.677 1.014 -22.232 1.00 80.19 98 PRO A N 1
ATOM 810 C CA . PRO A 1 98 ? 7.348 1.461 -23.450 1.00 80.19 98 PRO A CA 1
ATOM 811 C C . PRO A 1 98 ? 8.842 1.711 -23.215 1.00 80.19 98 PRO A C 1
ATOM 813 O O . PRO A 1 98 ? 9.245 2.125 -22.132 1.00 80.19 98 PRO A O 1
ATOM 816 N N . ARG A 1 99 ? 9.659 1.521 -24.257 1.00 68.56 99 ARG A N 1
ATOM 817 C CA . ARG A 1 99 ? 11.095 1.855 -24.218 1.00 68.56 99 ARG A CA 1
ATOM 818 C C . ARG A 1 99 ? 11.348 3.363 -24.204 1.00 68.56 99 ARG A C 1
ATOM 820 O O . ARG A 1 99 ? 12.273 3.814 -23.543 1.00 68.56 99 ARG A O 1
ATOM 827 N N . ASP A 1 100 ? 10.506 4.115 -24.906 1.00 65.69 100 ASP A N 1
ATOM 828 C CA . ASP A 1 100 ? 10.548 5.574 -24.933 1.00 65.69 100 ASP A CA 1
ATOM 829 C C . ASP A 1 100 ? 9.592 6.078 -23.842 1.00 65.69 100 ASP A C 1
ATOM 831 O O . ASP A 1 100 ? 8.380 6.163 -24.050 1.00 65.69 100 ASP A O 1
ATOM 835 N N . GLY A 1 101 ? 10.121 6.285 -22.633 1.00 58.03 101 GLY A N 1
ATOM 836 C CA . GLY A 1 101 ? 9.342 6.675 -21.457 1.00 58.03 101 GLY A CA 1
ATOM 837 C C . GLY A 1 101 ? 8.711 8.059 -21.617 1.00 58.03 101 GLY A C 1
ATOM 838 O O . GLY A 1 101 ? 9.405 9.069 -21.591 1.00 58.03 101 GLY A O 1
ATOM 839 N N . ASP A 1 102 ? 7.390 8.098 -21.769 1.00 63.44 102 ASP A N 1
ATOM 840 C CA . ASP A 1 102 ? 6.569 9.303 -21.611 1.00 63.44 102 ASP A CA 1
ATOM 841 C C . ASP A 1 102 ? 5.978 9.279 -20.191 1.00 63.44 102 ASP A C 1
ATOM 843 O O . ASP A 1 102 ? 5.537 8.221 -19.724 1.00 63.44 102 ASP A O 1
ATOM 847 N N . SER A 1 103 ? 5.903 10.421 -19.510 1.00 60.03 103 SER A N 1
ATOM 848 C CA . SER A 1 103 ? 5.282 10.569 -18.185 1.00 60.03 103 SER A CA 1
ATOM 849 C C . SER A 1 103 ? 3.809 10.138 -18.154 1.00 60.03 103 SER A C 1
ATOM 851 O O . SER A 1 103 ? 3.257 9.822 -17.095 1.00 60.03 103 SER A O 1
ATOM 853 N N . LYS A 1 104 ? 3.165 10.049 -19.325 1.00 60.81 104 LYS A N 1
ATOM 854 C CA . LYS A 1 104 ? 1.838 9.430 -19.515 1.00 60.81 104 LYS A CA 1
ATOM 855 C C . LYS A 1 104 ? 1.821 7.908 -19.336 1.00 60.81 104 LYS A C 1
ATOM 857 O O . LYS A 1 104 ? 0.748 7.307 -19.281 1.00 60.81 104 LYS A O 1
ATOM 862 N N . THR A 1 105 ? 2.986 7.275 -19.306 1.00 59.59 105 THR A N 1
ATOM 863 C CA . THR A 1 105 ? 3.153 5.818 -19.349 1.00 59.59 105 THR A CA 1
ATOM 864 C C . THR A 1 105 ? 4.006 5.264 -18.224 1.00 59.59 105 THR A C 1
ATOM 866 O O . THR A 1 105 ? 3.881 4.082 -17.939 1.00 59.59 105 THR A O 1
ATOM 869 N N . CYS A 1 106 ? 4.834 6.075 -17.568 1.00 64.44 106 CYS A N 1
ATOM 870 C CA . CYS A 1 106 ? 5.602 5.675 -16.395 1.00 64.44 106 CYS A CA 1
ATOM 871 C C . CYS A 1 106 ? 5.987 6.895 -15.547 1.00 64.44 106 CYS A C 1
ATOM 873 O O . CYS A 1 106 ? 5.763 8.038 -15.941 1.00 64.44 106 CYS A O 1
ATOM 875 N N . ALA A 1 107 ? 6.541 6.662 -14.356 1.00 64.19 107 ALA A N 1
ATOM 876 C CA . ALA A 1 107 ? 7.150 7.734 -13.575 1.00 64.19 107 ALA A CA 1
ATOM 877 C C . ALA A 1 107 ? 8.505 8.109 -14.200 1.00 64.19 107 ALA A C 1
ATOM 879 O O . ALA A 1 107 ? 9.453 7.331 -14.120 1.00 64.19 107 ALA A O 1
ATOM 880 N N . SER A 1 108 ? 8.590 9.289 -14.813 1.00 64.00 108 SER A N 1
ATOM 881 C CA . SER A 1 108 ? 9.814 9.836 -15.404 1.00 64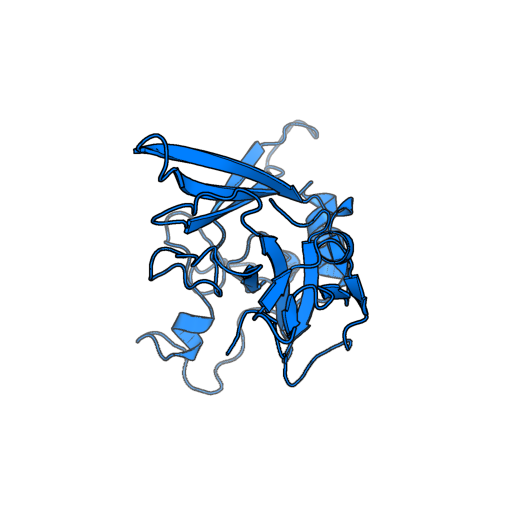.00 108 SER A CA 1
ATOM 882 C C . SER A 1 108 ? 10.164 11.157 -14.729 1.00 64.00 108 SER A C 1
ATOM 884 O O . SER A 1 108 ? 9.371 12.091 -14.754 1.00 64.00 108 SER A O 1
ATOM 886 N N . TYR A 1 109 ? 11.350 11.270 -14.130 1.00 57.53 109 TYR A N 1
ATOM 887 C CA . TYR A 1 109 ? 11.842 12.574 -13.676 1.00 57.53 109 TYR A CA 1
ATOM 888 C C . TYR A 1 109 ? 12.069 13.487 -14.898 1.00 57.53 109 TYR A C 1
ATOM 890 O O . TYR A 1 109 ? 12.631 13.010 -15.886 1.00 57.53 109 TYR A O 1
ATOM 898 N N . PRO A 1 110 ? 11.687 14.781 -14.867 1.00 62.59 110 PRO A N 1
ATOM 899 C CA . PRO A 1 110 ? 11.209 15.578 -13.727 1.00 62.59 110 PRO A CA 1
ATOM 900 C C . PRO A 1 110 ? 9.681 15.627 -13.547 1.00 62.59 110 PRO A C 1
ATOM 902 O O . PRO A 1 110 ? 9.184 16.430 -12.756 1.00 62.59 110 PRO A O 1
ATOM 905 N N . ASP A 1 111 ? 8.926 14.821 -14.285 1.00 66.88 111 ASP A N 1
ATOM 906 C CA . ASP A 1 111 ? 7.472 14.903 -14.308 1.00 66.88 111 ASP A CA 1
ATOM 907 C C . ASP A 1 111 ? 6.826 14.303 -13.047 1.00 66.88 111 ASP A C 1
ATOM 909 O O . ASP A 1 111 ? 7.316 13.323 -12.476 1.00 66.88 111 ASP A O 1
ATOM 913 N N . PRO A 1 112 ? 5.690 14.863 -12.595 1.00 64.31 112 PRO A N 1
ATOM 914 C CA . PRO A 1 112 ? 4.970 14.332 -11.449 1.00 64.31 112 PRO A CA 1
ATOM 915 C C . PRO A 1 112 ? 4.328 12.975 -11.765 1.00 64.31 112 PRO A C 1
ATOM 917 O O . PRO A 1 112 ? 3.731 12.773 -12.824 1.00 64.31 112 PRO A O 1
ATOM 920 N N . THR A 1 113 ? 4.376 12.062 -10.797 1.00 67.25 113 THR A N 1
ATOM 921 C CA . THR A 1 113 ? 3.732 10.744 -10.870 1.00 67.25 113 THR A CA 1
ATOM 922 C C . THR A 1 113 ? 2.208 10.872 -11.022 1.00 67.25 113 THR A C 1
ATOM 924 O O . THR A 1 113 ? 1.543 11.440 -10.151 1.00 67.25 113 THR A O 1
ATOM 927 N N . GLN A 1 114 ? 1.642 10.314 -12.098 1.00 69.56 114 GLN A N 1
ATOM 928 C CA . GLN A 1 114 ? 0.193 10.303 -12.368 1.00 69.56 114 GLN A CA 1
ATOM 929 C C . GLN A 1 114 ? -0.472 9.001 -11.874 1.00 69.56 114 GLN A C 1
ATOM 931 O O . GLN A 1 114 ? 0.202 8.130 -11.320 1.00 69.56 114 GLN A O 1
ATOM 936 N N . ARG A 1 115 ? -1.801 8.860 -12.032 1.00 67.56 115 ARG A N 1
ATOM 937 C CA . ARG A 1 115 ? -2.537 7.625 -11.696 1.00 67.56 115 ARG A CA 1
ATOM 938 C C . ARG A 1 115 ? -3.386 7.122 -12.848 1.00 67.56 115 ARG A C 1
ATOM 940 O O . ARG A 1 115 ? -4.017 7.901 -13.563 1.00 67.56 115 ARG A O 1
ATOM 947 N N . GLN A 1 116 ? -3.571 5.803 -12.902 1.00 69.00 116 GLN A N 1
ATOM 948 C CA . GLN A 1 116 ? -4.527 5.227 -13.844 1.00 69.00 116 GLN A CA 1
ATOM 949 C C . GLN A 1 116 ? -5.967 5.653 -13.522 1.00 69.00 116 GLN A C 1
ATOM 951 O O . GLN A 1 116 ? -6.747 5.869 -14.438 1.00 69.00 116 GLN A O 1
ATOM 956 N N . VAL A 1 117 ? -6.316 5.849 -12.242 1.00 64.75 117 VAL A N 1
ATOM 957 C CA . VAL A 1 117 ? -7.660 6.322 -11.857 1.00 64.75 117 VAL A CA 1
ATOM 958 C C . VAL A 1 117 ? -7.946 7.754 -12.328 1.00 64.75 117 VAL A C 1
ATOM 960 O O . VAL A 1 117 ? -9.091 8.061 -12.642 1.00 64.75 117 VAL A O 1
ATOM 963 N N . ASP A 1 118 ? -6.925 8.611 -12.447 1.00 66.75 118 ASP A N 1
ATOM 964 C CA . ASP A 1 118 ? -7.084 9.972 -12.987 1.00 66.75 118 ASP A CA 1
ATOM 965 C C . ASP A 1 118 ? -7.447 9.934 -14.468 1.00 66.75 118 ASP A C 1
ATOM 967 O O . ASP A 1 118 ? -8.295 10.692 -14.939 1.00 66.75 118 ASP A O 1
ATOM 971 N N . ILE A 1 119 ? -6.835 9.001 -15.198 1.00 67.69 119 ILE A N 1
ATOM 972 C CA . ILE A 1 119 ? -7.179 8.723 -16.590 1.00 67.69 119 ILE A CA 1
ATOM 973 C C . ILE A 1 119 ? -8.575 8.099 -16.676 1.00 67.69 119 ILE A C 1
ATOM 975 O O . ILE A 1 119 ? -9.392 8.561 -17.469 1.00 67.69 119 ILE A O 1
ATOM 979 N N . ASP A 1 120 ? -8.866 7.093 -15.843 1.00 67.00 120 ASP A N 1
ATOM 980 C CA . ASP A 1 120 ? -10.148 6.375 -15.829 1.00 67.00 120 ASP A CA 1
ATOM 981 C C . ASP A 1 120 ? -11.327 7.328 -15.518 1.00 67.00 120 ASP A C 1
ATOM 983 O O . ASP A 1 120 ? -12.413 7.171 -16.076 1.00 67.00 120 ASP A O 1
ATOM 987 N N . ASN A 1 121 ? -11.106 8.343 -14.672 1.00 63.53 121 ASN A N 1
ATOM 988 C CA . ASN A 1 121 ? -12.090 9.368 -14.306 1.00 63.53 121 ASN A CA 1
ATOM 989 C C . ASN A 1 121 ? -12.144 10.563 -15.278 1.00 63.53 121 ASN A C 1
ATOM 991 O O . ASN A 1 121 ? -12.915 11.497 -15.053 1.00 63.53 121 ASN A O 1
ATOM 995 N N . GLY A 1 122 ? -11.372 10.533 -16.368 1.00 56.19 122 GLY A N 1
ATOM 996 C CA . GLY A 1 122 ? -11.466 11.517 -17.443 1.00 56.19 122 GLY A CA 1
ATOM 997 C C . GLY A 1 122 ? -10.712 12.819 -17.182 1.00 56.19 122 GLY A C 1
ATOM 998 O O . GLY A 1 122 ? -11.250 13.897 -17.448 1.00 56.19 122 GLY A O 1
ATOM 999 N N . ASN A 1 123 ? -9.457 12.748 -16.718 1.00 55.19 123 ASN A N 1
ATOM 1000 C CA . ASN A 1 123 ? -8.547 13.884 -16.868 1.00 55.19 123 ASN A CA 1
ATOM 1001 C C . ASN A 1 123 ? -8.530 14.352 -18.342 1.00 55.19 123 ASN A C 1
ATOM 1003 O O . ASN A 1 123 ? -8.734 13.558 -19.261 1.00 55.19 123 ASN A O 1
ATOM 1007 N N . ARG A 1 124 ? -8.297 15.647 -18.580 1.00 50.19 124 ARG A N 1
ATOM 1008 C CA . ARG A 1 124 ? -8.461 16.322 -19.886 1.00 50.19 124 ARG A CA 1
ATOM 1009 C C . ARG A 1 124 ? -7.590 15.733 -21.016 1.00 50.19 124 ARG A C 1
ATOM 1011 O O . ARG A 1 124 ? -7.920 15.925 -22.183 1.00 50.19 124 ARG A O 1
ATOM 1018 N N . ASP A 1 125 ? -6.540 14.993 -20.652 1.00 54.62 125 ASP A N 1
ATOM 1019 C CA . ASP A 1 125 ? -5.607 14.279 -21.539 1.00 54.62 125 ASP A CA 1
ATOM 1020 C C . ASP A 1 125 ? -5.872 12.763 -21.642 1.00 54.62 125 ASP A C 1
ATOM 1022 O O . ASP A 1 125 ? -5.127 12.044 -22.312 1.00 54.62 125 ASP A O 1
ATOM 1026 N N . GLY A 1 126 ? -6.913 12.263 -20.964 1.00 49.53 126 GLY A N 1
ATOM 1027 C CA . GLY A 1 126 ? -7.340 10.871 -21.006 1.00 49.53 126 GLY A CA 1
ATOM 1028 C C . GLY A 1 126 ? -7.627 10.476 -22.446 1.00 49.53 126 GLY A C 1
ATOM 1029 O O . GLY A 1 126 ? -8.539 11.012 -23.078 1.00 49.53 126 GLY A O 1
ATOM 1030 N N . GLY A 1 127 ? -6.789 9.590 -22.985 1.00 53.19 127 GLY A N 1
ATOM 1031 C CA . GLY A 1 127 ? -6.872 9.153 -24.371 1.00 53.19 127 GLY A CA 1
ATOM 1032 C C . GLY A 1 127 ? -8.298 8.754 -24.750 1.00 53.19 127 GLY A C 1
ATOM 1033 O O . GLY A 1 127 ? -9.048 8.218 -23.932 1.00 53.19 127 GLY A O 1
ATOM 1034 N N . LEU A 1 128 ? -8.670 9.035 -26.002 1.00 53.62 128 LEU A N 1
ATOM 1035 C CA . LEU A 1 128 ? -9.982 8.697 -26.551 1.00 53.62 128 LEU A CA 1
ATOM 1036 C C . LEU A 1 128 ? -10.367 7.248 -26.189 1.00 53.62 128 LEU A C 1
ATOM 1038 O O . LEU A 1 128 ? -9.503 6.366 -26.239 1.00 53.62 128 LEU A O 1
ATOM 1042 N N . PRO A 1 129 ? -11.643 6.968 -25.868 1.00 52.12 129 PRO A N 1
ATOM 1043 C CA . PRO A 1 129 ? -12.088 5.604 -25.618 1.00 52.12 129 PRO A CA 1
ATOM 1044 C C . PRO A 1 129 ? -11.691 4.695 -26.793 1.00 52.12 129 PRO A C 1
ATOM 1046 O O . PRO A 1 129 ? -12.106 4.925 -27.927 1.00 52.12 129 PRO A O 1
ATOM 1049 N N . GLY A 1 130 ? -10.862 3.681 -26.521 1.00 55.75 130 GLY A N 1
ATOM 1050 C CA . GLY A 1 130 ? -10.318 2.771 -27.538 1.00 55.75 130 GLY A CA 1
ATOM 1051 C C . GLY A 1 130 ? -8.899 3.087 -28.028 1.00 55.75 130 GLY A C 1
ATOM 1052 O O . GLY A 1 130 ? -8.397 2.362 -28.886 1.00 55.75 130 GLY A O 1
ATOM 1053 N N . ALA A 1 131 ? -8.229 4.112 -27.490 1.00 60.62 131 ALA A N 1
ATOM 1054 C CA . ALA A 1 131 ? -6.799 4.304 -27.713 1.00 60.62 131 ALA A CA 1
ATOM 1055 C C . ALA A 1 131 ? -6.012 3.059 -27.240 1.00 60.62 131 ALA A C 1
ATOM 1057 O O . ALA A 1 131 ? -6.329 2.499 -26.183 1.00 60.62 131 ALA A O 1
ATOM 1058 N N . PRO A 1 132 ? -5.012 2.589 -28.011 1.00 63.19 132 PRO A N 1
ATOM 1059 C CA . PRO A 1 132 ? -4.219 1.431 -27.624 1.00 63.19 132 PRO A CA 1
ATOM 1060 C C . PRO A 1 132 ? -3.503 1.702 -26.299 1.00 63.19 132 PRO A C 1
ATOM 1062 O O . PRO A 1 132 ? -2.933 2.776 -26.099 1.00 63.19 132 PRO A O 1
ATOM 1065 N N . LYS A 1 133 ? -3.526 0.717 -25.392 1.00 67.62 133 LYS A N 1
ATOM 1066 C CA . LYS A 1 133 ? -2.724 0.773 -24.166 1.00 67.62 133 LYS A CA 1
ATOM 1067 C C . LYS A 1 133 ? -1.255 0.878 -24.558 1.00 67.62 133 LYS A C 1
ATOM 1069 O O . LYS A 1 133 ? -0.767 0.055 -25.328 1.00 67.62 133 LYS A O 1
ATOM 1074 N N . LEU A 1 134 ? -0.569 1.881 -24.020 1.00 78.12 134 LEU A N 1
ATOM 1075 C CA . LEU A 1 134 ? 0.856 2.089 -24.273 1.00 78.12 134 LEU A CA 1
ATOM 1076 C C . LEU A 1 134 ? 1.729 1.092 -23.489 1.00 78.12 134 LEU A C 1
ATOM 1078 O O . LEU A 1 134 ? 2.879 0.885 -23.842 1.00 78.12 134 LEU A O 1
ATOM 1082 N N . TYR A 1 135 ? 1.176 0.422 -22.477 1.00 84.19 135 TYR A N 1
ATOM 1083 C CA . TYR A 1 135 ? 1.860 -0.584 -21.664 1.00 84.19 135 TYR A CA 1
ATOM 1084 C C . TYR A 1 135 ? 1.236 -1.979 -21.842 1.00 84.19 135 TYR A C 1
ATOM 1086 O O . TYR A 1 135 ? 0.077 -2.125 -22.247 1.00 84.19 135 TYR A O 1
ATOM 1094 N N . GLN A 1 136 ? 1.997 -3.018 -21.498 1.00 89.44 136 GLN A N 1
ATOM 1095 C CA . GLN A 1 136 ? 1.514 -4.400 -21.441 1.00 89.44 136 GLN A CA 1
ATOM 1096 C C . GLN A 1 136 ? 1.056 -4.741 -20.020 1.00 89.44 136 GLN A C 1
ATOM 1098 O O . GLN A 1 136 ? 1.712 -4.383 -19.049 1.00 89.44 136 GLN A O 1
ATOM 1103 N N . GLU A 1 137 ? -0.071 -5.441 -19.870 1.00 91.12 137 GLU A N 1
ATOM 1104 C CA . GLU A 1 137 ? -0.506 -5.885 -18.539 1.00 91.12 137 GLU A CA 1
ATOM 1105 C C . GLU A 1 137 ? 0.494 -6.916 -17.985 1.00 91.12 137 GLU A C 1
ATOM 1107 O O . GLU A 1 137 ? 0.713 -7.949 -18.630 1.00 91.12 137 GLU A O 1
ATOM 1112 N N . PRO A 1 138 ? 1.082 -6.682 -16.800 1.00 95.00 138 PRO A N 1
ATOM 1113 C CA . PRO A 1 138 ? 2.133 -7.539 -16.286 1.00 95.00 138 PRO A CA 1
ATOM 1114 C C . PRO A 1 138 ? 1.572 -8.892 -15.855 1.00 95.00 138 PRO A C 1
ATOM 1116 O O . PRO A 1 138 ? 0.453 -9.020 -15.348 1.00 95.00 138 PRO A O 1
ATOM 1119 N N . THR A 1 139 ? 2.375 -9.936 -16.013 1.00 96.31 139 THR A N 1
ATOM 1120 C CA . THR A 1 139 ? 2.098 -11.244 -15.418 1.00 96.31 139 THR A CA 1
ATOM 1121 C C . THR A 1 139 ? 2.575 -11.289 -13.966 1.00 96.31 139 THR A C 1
ATOM 1123 O O . THR A 1 139 ? 3.481 -10.562 -13.562 1.00 96.31 139 THR A O 1
ATOM 1126 N N . LYS A 1 140 ? 2.011 -12.213 -13.175 1.00 96.25 140 LYS A N 1
ATOM 1127 C CA . LYS A 1 140 ? 2.468 -12.484 -11.803 1.00 96.25 140 LYS A CA 1
ATOM 1128 C C . LYS A 1 140 ? 3.976 -12.756 -11.751 1.00 96.25 140 LYS A C 1
ATOM 1130 O O . LYS A 1 140 ? 4.659 -12.242 -10.875 1.00 96.25 140 LYS A O 1
ATOM 1135 N N . MET A 1 141 ? 4.493 -13.538 -12.701 1.00 96.94 141 MET A N 1
ATOM 1136 C CA . MET A 1 141 ? 5.911 -13.903 -12.743 1.00 96.94 141 MET A CA 1
ATOM 1137 C C . MET A 1 141 ? 6.816 -12.695 -13.011 1.00 96.94 141 MET A C 1
ATOM 1139 O O . MET A 1 141 ? 7.863 -12.584 -12.387 1.00 96.94 141 MET A O 1
ATOM 1143 N N . GLN A 1 142 ? 6.406 -11.775 -13.889 1.00 96.69 142 GLN A N 1
ATOM 1144 C CA . GLN A 1 142 ? 7.167 -10.547 -14.148 1.00 96.69 142 GLN A CA 1
ATOM 1145 C C . GLN A 1 142 ? 7.253 -9.669 -12.897 1.00 96.69 142 GLN A C 1
ATOM 1147 O O . GLN A 1 142 ? 8.339 -9.225 -12.547 1.00 96.69 142 GLN A O 1
ATOM 1152 N N . ILE A 1 143 ? 6.149 -9.507 -12.157 1.00 97.25 143 ILE A N 1
ATOM 1153 C CA . ILE A 1 143 ? 6.164 -8.761 -10.888 1.00 97.25 143 ILE A CA 1
ATOM 1154 C C . ILE A 1 143 ? 7.082 -9.445 -9.867 1.00 97.25 143 ILE A C 1
ATOM 1156 O O . ILE A 1 143 ? 7.924 -8.782 -9.275 1.00 97.25 143 ILE A O 1
ATOM 1160 N N . ILE A 1 144 ? 6.983 -10.768 -9.690 1.00 96.75 144 ILE A N 1
ATOM 1161 C CA . ILE A 1 144 ? 7.861 -11.518 -8.770 1.00 96.75 144 ILE A CA 1
ATOM 1162 C C . ILE A 1 144 ? 9.338 -11.327 -9.133 1.00 96.75 144 ILE A C 1
ATOM 1164 O O . ILE A 1 144 ? 10.163 -11.061 -8.261 1.00 96.75 144 ILE A O 1
ATOM 1168 N N . ASN A 1 145 ? 9.674 -11.467 -10.415 1.00 95.38 145 ASN A N 1
ATOM 1169 C CA . ASN A 1 145 ? 11.046 -11.320 -10.884 1.00 95.38 145 ASN A CA 1
ATOM 1170 C C . ASN A 1 145 ? 11.556 -9.893 -10.678 1.00 95.38 145 ASN A C 1
ATOM 1172 O O . ASN A 1 145 ? 12.697 -9.725 -10.260 1.00 95.38 145 ASN A O 1
ATOM 1176 N N . HIS A 1 146 ? 10.720 -8.887 -10.937 1.00 94.06 146 HIS A N 1
ATOM 1177 C CA . HIS A 1 146 ? 11.052 -7.483 -10.707 1.00 94.06 146 HIS A CA 1
ATOM 1178 C C . HIS A 1 146 ? 11.338 -7.197 -9.229 1.00 94.06 146 HIS A C 1
ATOM 1180 O O . HIS A 1 146 ? 12.406 -6.673 -8.914 1.00 94.06 146 HIS A O 1
ATOM 1186 N N . LEU A 1 147 ? 10.450 -7.622 -8.321 1.00 94.62 147 LEU A N 1
ATOM 1187 C CA . LEU A 1 147 ? 10.628 -7.453 -6.871 1.00 94.62 147 LEU A CA 1
ATOM 1188 C C . LEU A 1 147 ? 11.959 -8.052 -6.391 1.00 94.62 147 LEU A C 1
ATOM 1190 O O . LEU A 1 147 ? 12.726 -7.385 -5.704 1.00 94.62 147 LEU A O 1
ATOM 1194 N N . ARG A 1 148 ? 12.268 -9.280 -6.824 1.00 93.88 148 ARG A N 1
ATOM 1195 C CA . ARG A 1 148 ? 13.497 -9.991 -6.441 1.00 93.88 148 ARG A CA 1
ATOM 1196 C C . ARG A 1 148 ? 14.758 -9.374 -7.017 1.00 93.88 148 ARG A C 1
ATOM 1198 O O . ARG A 1 148 ? 15.739 -9.198 -6.305 1.00 93.88 148 ARG A O 1
ATOM 1205 N N . ARG A 1 149 ? 14.754 -9.071 -8.317 1.00 91.00 149 ARG A N 1
ATOM 1206 C CA . ARG A 1 149 ? 15.942 -8.552 -9.011 1.00 91.00 149 ARG A CA 1
ATOM 1207 C C . ARG A 1 149 ? 16.332 -7.164 -8.527 1.00 91.00 149 ARG A C 1
ATOM 1209 O O . ARG A 1 149 ? 17.516 -6.864 -8.496 1.00 91.00 149 ARG A O 1
ATOM 1216 N N . SER A 1 150 ? 15.347 -6.342 -8.177 1.00 89.81 150 SER A N 1
ATOM 1217 C CA . SER A 1 150 ? 15.578 -4.981 -7.687 1.00 89.81 150 SER A CA 1
ATOM 1218 C C . SER A 1 150 ? 15.742 -4.898 -6.166 1.00 89.81 150 SER A C 1
ATOM 1220 O O . SER A 1 150 ? 15.944 -3.803 -5.650 1.00 89.81 150 SER A O 1
ATOM 1222 N N . GLY A 1 151 ? 15.660 -6.025 -5.440 1.00 91.19 151 GLY A N 1
ATOM 1223 C CA . GLY A 1 151 ? 15.718 -6.036 -3.975 1.00 91.19 151 GLY A CA 1
ATOM 1224 C C . GLY A 1 151 ? 14.654 -5.134 -3.344 1.00 91.19 151 GLY A C 1
ATOM 1225 O O . GLY A 1 151 ? 14.946 -4.422 -2.389 1.00 91.19 151 GLY A O 1
ATOM 1226 N N . LEU A 1 152 ? 13.455 -5.086 -3.938 1.00 94.31 152 LEU A N 1
ATOM 1227 C CA . LEU A 1 152 ? 12.447 -4.087 -3.596 1.00 94.31 152 LEU A CA 1
ATOM 1228 C C . LEU A 1 152 ? 11.863 -4.333 -2.202 1.00 94.31 152 LEU A C 1
ATOM 1230 O O . LEU A 1 152 ? 11.325 -5.403 -1.916 1.00 94.31 152 LEU A O 1
ATOM 1234 N N . GLU A 1 153 ? 11.871 -3.289 -1.380 1.00 97.31 153 GLU A N 1
ATOM 1235 C CA . GLU A 1 153 ? 11.260 -3.251 -0.055 1.00 97.31 153 GLU A CA 1
ATOM 1236 C C . GLU A 1 153 ? 10.191 -2.151 -0.000 1.00 97.31 153 GLU A C 1
ATOM 1238 O O . GLU A 1 153 ? 10.452 -0.981 -0.288 1.00 97.31 153 GLU A O 1
ATOM 1243 N N . VAL A 1 154 ? 8.963 -2.509 0.383 1.00 98.25 154 VAL A N 1
ATOM 1244 C CA . VAL A 1 154 ? 7.884 -1.536 0.599 1.00 98.25 154 VAL A CA 1
ATOM 1245 C C . VAL A 1 154 ? 7.880 -1.102 2.057 1.00 98.25 154 VAL A C 1
ATOM 1247 O O . VAL A 1 154 ? 7.440 -1.849 2.929 1.00 98.25 154 VAL A O 1
ATOM 1250 N N . VAL A 1 155 ? 8.307 0.128 2.322 1.00 98.31 155 VAL A N 1
ATOM 1251 C CA . VAL A 1 155 ? 8.252 0.764 3.640 1.00 98.31 155 VAL A CA 1
ATOM 1252 C C . VAL A 1 155 ? 6.891 1.426 3.832 1.00 98.31 155 VAL A C 1
ATOM 1254 O O . VAL A 1 155 ? 6.459 2.260 3.033 1.00 98.31 155 VAL A O 1
ATOM 1257 N N . VAL A 1 156 ? 6.218 1.085 4.929 1.00 98.25 156 VAL A N 1
ATOM 1258 C CA . VAL A 1 156 ? 4.926 1.653 5.314 1.00 98.25 156 VAL A CA 1
ATOM 1259 C C . VAL A 1 156 ? 5.079 2.505 6.565 1.00 98.25 156 VAL A C 1
ATOM 1261 O O . VAL A 1 156 ? 5.693 2.096 7.553 1.00 98.25 156 VAL A O 1
ATOM 1264 N N . ILE A 1 157 ? 4.503 3.702 6.529 1.00 98.06 157 ILE A N 1
ATOM 1265 C CA . ILE A 1 157 ? 4.548 4.667 7.624 1.00 98.06 157 ILE A CA 1
ATOM 1266 C C . ILE A 1 157 ? 3.115 5.033 7.989 1.00 98.06 157 ILE A C 1
ATOM 1268 O O . ILE A 1 157 ? 2.365 5.516 7.148 1.00 98.06 157 ILE A O 1
ATOM 1272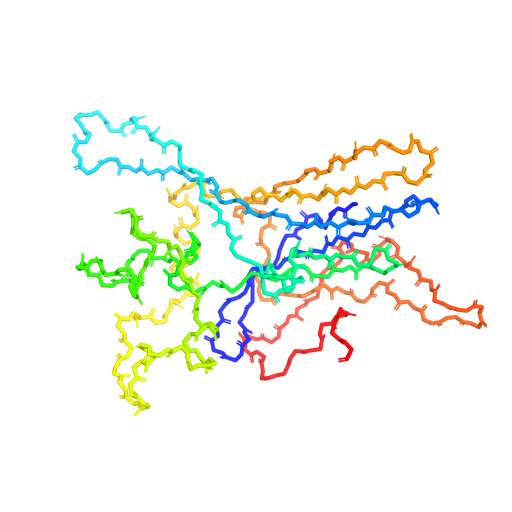 N N . LEU A 1 158 ? 2.740 4.800 9.244 1.00 97.31 158 LEU A N 1
ATOM 1273 C CA . LEU A 1 158 ? 1.493 5.267 9.840 1.00 97.31 158 LEU A CA 1
ATOM 1274 C C . LEU A 1 158 ? 1.825 6.377 10.833 1.00 97.31 158 LEU A C 1
ATOM 1276 O O . LEU A 1 158 ? 2.596 6.157 11.769 1.00 97.31 158 LEU A O 1
ATOM 1280 N N . GLU A 1 159 ? 1.209 7.534 10.661 1.00 96.25 159 GLU A N 1
ATOM 1281 C CA . GLU A 1 159 ? 1.357 8.678 11.555 1.00 96.25 159 GLU A CA 1
ATOM 1282 C C . GLU A 1 159 ? 0.012 9.115 12.101 1.00 96.25 159 GLU A C 1
ATOM 1284 O O . GLU A 1 159 ? -1.023 8.847 11.504 1.00 96.25 159 GLU A O 1
ATOM 1289 N N . GLY A 1 160 ? 0.038 9.786 13.244 1.00 95.38 160 GLY A N 1
ATOM 1290 C CA . GLY A 1 160 ? -1.109 10.475 13.816 1.00 95.38 160 GLY A CA 1
ATOM 1291 C C . GLY A 1 160 ? -0.774 11.022 15.196 1.00 95.38 160 GLY A C 1
ATOM 1292 O O . GLY A 1 160 ? 0.374 10.965 15.638 1.00 95.38 160 GLY A O 1
ATOM 1293 N N . ILE A 1 161 ? -1.774 11.548 15.888 1.00 94.88 161 ILE A N 1
ATOM 1294 C CA . ILE A 1 161 ? -1.619 12.210 17.182 1.00 94.88 161 ILE A CA 1
ATOM 1295 C C . ILE A 1 161 ? -2.141 11.287 18.279 1.00 94.88 161 ILE A C 1
ATOM 1297 O O . ILE A 1 161 ? -3.300 10.864 18.262 1.00 94.88 161 ILE A O 1
ATOM 1301 N N . ASP A 1 162 ? -1.288 10.963 19.247 1.00 91.88 162 ASP A N 1
ATOM 1302 C CA . ASP A 1 162 ? -1.700 10.205 20.424 1.00 91.88 162 ASP A CA 1
ATOM 1303 C C . ASP A 1 162 ? -2.596 11.080 21.308 1.00 91.88 162 ASP A C 1
ATOM 1305 O O . ASP A 1 162 ? -2.144 12.066 21.893 1.00 91.88 162 ASP A O 1
ATOM 1309 N N . SER A 1 163 ? -3.867 10.694 21.448 1.00 88.00 163 SER A N 1
ATOM 1310 C CA . SER A 1 163 ? -4.853 11.472 22.203 1.00 88.00 163 SER A CA 1
ATOM 1311 C C . SER A 1 163 ? -4.510 11.639 23.688 1.00 88.00 163 SER A C 1
ATOM 1313 O O . SER A 1 163 ? -5.078 12.501 24.351 1.00 88.00 163 SER A O 1
ATOM 1315 N N . SER A 1 164 ? -3.658 10.772 24.245 1.00 88.75 164 SER A N 1
ATOM 1316 C CA . SER A 1 164 ? -3.293 10.812 25.665 1.00 88.75 164 SER A CA 1
ATOM 1317 C C . SER A 1 164 ? -2.150 11.781 25.966 1.00 88.75 164 SER A C 1
ATOM 1319 O O . SER A 1 164 ? -2.129 12.386 27.036 1.00 88.75 164 SER A O 1
ATOM 1321 N N . THR A 1 165 ? -1.225 11.959 25.022 1.00 90.69 165 THR A N 1
ATOM 1322 C CA . THR A 1 165 ? -0.021 12.784 25.205 1.00 90.69 165 THR A CA 1
ATOM 1323 C C . THR A 1 165 ? -0.009 14.042 24.343 1.00 90.69 165 THR A C 1
ATOM 1325 O O . THR A 1 165 ? 0.810 14.922 24.581 1.00 90.69 165 THR A O 1
ATOM 1328 N N . SER A 1 166 ? -0.917 14.149 23.367 1.00 91.31 166 SER A N 1
ATOM 1329 C CA . SER A 1 166 ? -0.932 15.197 22.333 1.00 91.31 166 SER A CA 1
ATOM 1330 C C . SER A 1 166 ? 0.345 15.257 21.482 1.00 91.31 166 SER A C 1
ATOM 1332 O O . SER A 1 166 ? 0.589 16.253 20.807 1.00 91.31 166 SER A O 1
ATOM 1334 N N . ASN A 1 167 ? 1.155 14.194 21.491 1.00 93.62 167 ASN A N 1
ATOM 1335 C CA . ASN A 1 167 ? 2.358 14.089 20.675 1.00 93.62 167 ASN A CA 1
ATOM 1336 C C . ASN A 1 167 ? 2.075 13.334 19.377 1.00 93.62 167 ASN A C 1
ATOM 1338 O O . ASN A 1 167 ? 1.270 12.397 19.339 1.00 93.62 167 ASN A O 1
ATOM 1342 N N . THR A 1 168 ? 2.807 13.695 18.326 1.00 93.56 168 THR A N 1
ATOM 1343 C CA . THR A 1 168 ? 2.830 12.917 17.089 1.00 93.56 168 THR A CA 1
ATOM 1344 C C . THR A 1 168 ? 3.496 11.569 17.337 1.00 93.56 168 THR A C 1
ATOM 1346 O O . THR A 1 168 ? 4.574 11.476 17.925 1.00 93.56 168 THR A O 1
ATOM 1349 N N . MET A 1 169 ? 2.855 10.515 16.854 1.00 92.88 169 MET A N 1
ATOM 1350 C CA . MET A 1 169 ? 3.353 9.155 16.879 1.00 92.88 169 MET A CA 1
ATOM 1351 C C . MET A 1 169 ? 3.550 8.668 15.451 1.00 92.88 169 MET A C 1
ATOM 1353 O O . MET A 1 169 ? 2.663 8.812 14.613 1.00 92.88 169 MET A O 1
ATOM 1357 N N . GLN A 1 170 ? 4.684 8.017 15.210 1.00 95.06 170 GLN A N 1
ATOM 1358 C CA . GLN A 1 170 ? 4.974 7.335 13.958 1.00 95.06 170 GLN A CA 1
ATOM 1359 C C . GLN A 1 170 ? 5.190 5.845 14.233 1.00 95.06 170 GLN A C 1
ATOM 1361 O O . GLN A 1 170 ? 5.967 5.464 15.110 1.00 95.06 170 GLN A O 1
ATOM 1366 N N . ALA A 1 171 ? 4.506 4.996 13.475 1.00 95.62 171 ALA A N 1
ATOM 1367 C CA . ALA A 1 171 ? 4.753 3.565 13.417 1.00 95.62 171 ALA A CA 1
ATOM 1368 C C . ALA A 1 171 ? 5.230 3.209 12.008 1.00 95.62 171 ALA A C 1
ATOM 1370 O O . ALA A 1 171 ? 4.671 3.680 11.020 1.00 95.62 171 ALA A O 1
ATOM 1371 N N . ARG A 1 172 ? 6.258 2.366 11.921 1.00 97.88 172 ARG A N 1
ATOM 1372 C CA . ARG A 1 172 ? 6.845 1.924 10.655 1.00 97.88 172 ARG A CA 1
ATOM 1373 C C . ARG A 1 172 ? 6.830 0.407 10.582 1.00 97.88 172 ARG A C 1
ATOM 1375 O O . ARG A 1 172 ? 6.951 -0.250 11.616 1.00 97.88 172 ARG A O 1
ATOM 1382 N N . ASN A 1 173 ? 6.685 -0.115 9.379 1.00 98.31 173 ASN A N 1
ATOM 1383 C CA . ASN A 1 173 ? 6.932 -1.511 9.045 1.00 98.31 173 ASN A CA 1
ATOM 1384 C C . ASN A 1 173 ? 7.446 -1.577 7.607 1.00 98.31 173 ASN A C 1
ATOM 1386 O O . ASN A 1 173 ? 7.344 -0.588 6.878 1.00 98.31 173 ASN A O 1
ATOM 1390 N N . SER A 1 174 ? 7.959 -2.719 7.185 1.00 98.19 174 SER A N 1
ATOM 1391 C CA . SER A 1 174 ? 8.309 -2.942 5.790 1.00 98.19 174 SER A CA 1
ATOM 1392 C C . SER A 1 174 ? 7.938 -4.348 5.336 1.00 98.19 174 SER A C 1
ATOM 1394 O O . SER A 1 174 ? 7.657 -5.215 6.165 1.00 98.19 174 SER A O 1
ATOM 1396 N N . TYR A 1 175 ? 7.846 -4.528 4.019 1.00 98.62 175 TYR A N 1
ATOM 1397 C CA . TYR A 1 175 ? 7.553 -5.805 3.379 1.00 98.62 175 TYR A CA 1
ATOM 1398 C C . TYR A 1 175 ? 8.519 -6.026 2.219 1.00 98.62 175 TYR A C 1
ATOM 1400 O O . TYR A 1 175 ? 8.561 -5.221 1.283 1.00 98.62 175 TYR A O 1
ATOM 1408 N N . THR A 1 176 ? 9.259 -7.124 2.282 1.00 97.81 176 THR A N 1
ATOM 1409 C CA . THR A 1 176 ? 10.108 -7.633 1.198 1.00 97.81 176 THR A CA 1
ATOM 1410 C C . THR A 1 176 ? 9.326 -8.621 0.326 1.00 97.81 176 THR A C 1
ATOM 1412 O O . THR A 1 176 ? 8.149 -8.893 0.587 1.00 97.81 176 THR A O 1
ATOM 1415 N N . ASP A 1 177 ? 9.942 -9.191 -0.714 1.00 96.44 177 ASP A N 1
ATOM 1416 C CA . ASP A 1 177 ? 9.280 -10.219 -1.526 1.00 96.44 177 ASP A CA 1
ATOM 1417 C C . ASP A 1 177 ? 8.942 -11.491 -0.726 1.00 96.44 177 ASP A C 1
ATOM 1419 O O . ASP A 1 177 ? 7.968 -12.172 -1.055 1.00 96.44 177 ASP A O 1
ATOM 1423 N N . GLU A 1 178 ? 9.684 -11.771 0.349 1.00 97.31 178 GLU A N 1
ATOM 1424 C CA . GLU A 1 178 ? 9.428 -12.887 1.267 1.00 97.31 178 GLU A CA 1
ATOM 1425 C C . GLU A 1 178 ? 8.181 -12.661 2.139 1.00 97.31 178 GLU A C 1
ATOM 1427 O O . GLU A 1 178 ? 7.477 -13.616 2.480 1.00 97.31 178 GLU A O 1
ATOM 1432 N N . ASP A 1 179 ? 7.848 -11.402 2.439 1.00 98.25 179 ASP A N 1
ATOM 1433 C CA . ASP A 1 179 ? 6.685 -11.031 3.256 1.00 98.25 179 ASP A CA 1
ATOM 1434 C C . ASP A 1 179 ? 5.386 -10.920 2.440 1.00 98.25 179 ASP A C 1
ATOM 1436 O O . ASP A 1 179 ? 4.311 -10.647 2.991 1.00 98.25 179 ASP A O 1
ATOM 1440 N N . ILE A 1 180 ? 5.462 -11.101 1.116 1.00 98.38 180 ILE A N 1
ATOM 1441 C CA . ILE A 1 180 ? 4.332 -10.946 0.199 1.00 98.38 180 ILE A CA 1
ATOM 1442 C C . ILE A 1 180 ? 3.705 -12.301 -0.124 1.00 98.38 180 ILE A C 1
ATOM 1444 O O . ILE A 1 180 ? 4.258 -13.142 -0.836 1.00 98.38 180 ILE A O 1
ATOM 1448 N N . VAL A 1 181 ? 2.455 -12.472 0.303 1.00 98.38 181 VAL A N 1
ATOM 1449 C CA . VAL A 1 181 ? 1.655 -13.657 -0.013 1.00 98.38 181 VAL A CA 1
ATOM 1450 C C . VAL A 1 181 ? 0.767 -13.394 -1.225 1.00 98.38 181 VAL A C 1
ATOM 1452 O O . VAL A 1 181 ? -0.077 -12.496 -1.247 1.00 98.38 181 VAL A O 1
ATOM 1455 N N . TRP A 1 182 ? 0.932 -14.215 -2.256 1.00 97.50 182 TRP A N 1
ATOM 1456 C CA . TRP A 1 182 ? 0.174 -14.095 -3.496 1.00 97.50 182 TRP A CA 1
ATOM 1457 C C . TRP A 1 182 ? -1.193 -14.769 -3.421 1.00 97.50 182 TRP A C 1
ATOM 1459 O O . TRP A 1 182 ? -1.363 -15.779 -2.742 1.00 97.50 182 TRP A O 1
ATOM 1469 N N . ASP A 1 183 ? -2.150 -14.240 -4.186 1.00 95.81 183 ASP A N 1
ATOM 1470 C CA . ASP A 1 183 ? -3.482 -14.828 -4.383 1.00 95.81 183 ASP A CA 1
ATOM 1471 C C . ASP A 1 183 ? -4.231 -15.090 -3.064 1.00 95.81 183 ASP A C 1
ATOM 1473 O O . ASP A 1 183 ? -5.022 -16.025 -2.935 1.00 95.81 183 ASP A O 1
ATOM 1477 N N . ALA A 1 184 ? -3.989 -14.233 -2.074 1.00 95.75 184 ALA A N 1
ATOM 1478 C CA . ALA A 1 184 ? -4.567 -14.311 -0.742 1.00 95.75 184 ALA A CA 1
ATOM 1479 C C . ALA A 1 184 ? -5.295 -13.015 -0.368 1.00 95.75 184 ALA A C 1
ATOM 1481 O O . ALA A 1 184 ? -5.213 -11.985 -1.039 1.00 95.75 184 ALA A O 1
ATOM 1482 N N . THR A 1 185 ? -6.061 -13.065 0.715 1.00 95.00 185 THR A N 1
ATOM 1483 C CA . THR A 1 185 ? -6.717 -11.902 1.312 1.00 95.00 185 THR A CA 1
ATOM 1484 C C . THR A 1 185 ? -6.809 -12.073 2.823 1.00 95.00 185 THR A C 1
ATOM 1486 O O . THR A 1 185 ? -6.762 -13.196 3.319 1.00 95.00 185 THR A O 1
ATOM 1489 N N . PHE A 1 186 ? -6.959 -10.974 3.556 1.00 95.19 186 PHE A N 1
ATOM 1490 C CA . PHE A 1 186 ? -7.046 -11.001 5.014 1.00 95.19 186 PHE A CA 1
ATOM 1491 C C . PHE A 1 186 ? -8.301 -11.742 5.494 1.00 95.19 186 PHE A C 1
ATOM 1493 O O . PHE A 1 186 ? -9.400 -11.608 4.931 1.00 95.19 186 PHE A O 1
ATOM 1500 N N . GLU A 1 187 ? -8.142 -12.547 6.540 1.00 94.06 187 GLU A N 1
ATOM 1501 C CA . GLU A 1 187 ? -9.271 -13.133 7.244 1.00 94.06 187 GLU A CA 1
ATOM 1502 C C . GLU A 1 187 ? -10.118 -12.060 7.939 1.00 94.06 187 GLU A C 1
ATOM 1504 O O . GLU A 1 187 ? -9.684 -10.946 8.233 1.00 94.06 187 GLU A O 1
ATOM 1509 N N . ARG A 1 188 ? -11.389 -12.388 8.193 1.00 90.75 188 ARG A N 1
ATOM 1510 C CA . ARG A 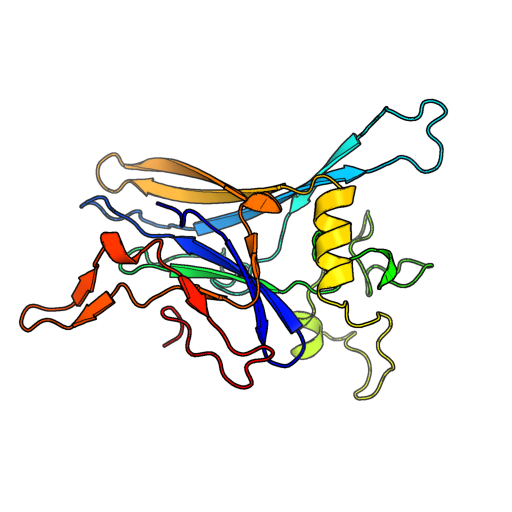1 188 ? -12.255 -11.488 8.956 1.00 90.75 188 ARG A CA 1
ATOM 1511 C C . ARG A 1 188 ? -11.909 -11.618 10.433 1.00 90.75 188 ARG A C 1
ATOM 1513 O O . ARG A 1 188 ? -12.214 -12.635 11.050 1.00 90.75 188 ARG A O 1
ATOM 1520 N N . CYS A 1 189 ? -11.344 -10.553 10.983 1.00 92.56 189 CYS A N 1
ATOM 1521 C CA . CYS A 1 189 ? -11.019 -10.429 12.400 1.00 92.56 189 CYS A CA 1
ATOM 1522 C C . CYS A 1 189 ? -12.038 -9.592 13.190 1.00 92.56 189 CYS A C 1
ATOM 1524 O O . CYS A 1 189 ? -11.928 -9.490 14.402 1.00 92.56 189 CYS A O 1
ATOM 1526 N N . VAL A 1 190 ? -13.057 -9.011 12.546 1.00 92.69 190 VAL A N 1
ATOM 1527 C CA . VAL A 1 190 ? -14.131 -8.273 13.235 1.00 92.69 190 VAL A CA 1
ATOM 1528 C C . VAL A 1 190 ? -15.378 -9.144 13.340 1.00 92.69 190 VAL A C 1
ATOM 1530 O O . VAL A 1 190 ? -15.910 -9.608 12.328 1.00 92.69 190 VAL A O 1
ATOM 1533 N N . VAL A 1 191 ? -15.867 -9.339 14.563 1.00 90.38 191 VAL A N 1
ATOM 1534 C CA . VAL A 1 191 ? -17.034 -10.167 14.880 1.00 90.38 191 VAL A CA 1
ATOM 1535 C C . VAL A 1 191 ? -18.102 -9.319 15.566 1.00 90.38 191 VAL A C 1
ATOM 1537 O O . VAL A 1 191 ? -17.819 -8.527 16.465 1.00 90.38 191 VAL A O 1
ATOM 1540 N N . LYS A 1 192 ? -19.363 -9.495 15.159 1.00 91.12 192 LYS A N 1
ATOM 1541 C CA . LYS A 1 192 ? -20.507 -8.888 15.845 1.00 91.12 192 LYS A CA 1
ATOM 1542 C C . LYS A 1 192 ? -20.894 -9.739 17.053 1.00 91.12 192 LYS A C 1
ATOM 1544 O O . LYS A 1 192 ? -21.200 -10.918 16.912 1.00 91.12 192 LYS A O 1
ATOM 1549 N N . THR A 1 193 ? -20.932 -9.119 18.223 1.00 93.06 193 THR A N 1
ATOM 1550 C CA . THR A 1 193 ? -21.381 -9.719 19.486 1.00 93.06 193 THR A CA 1
ATOM 1551 C C . THR A 1 193 ? -22.656 -9.016 19.975 1.00 93.06 193 THR A C 1
ATOM 1553 O O . THR A 1 193 ? -22.974 -7.925 19.490 1.00 93.06 193 THR A O 1
ATOM 1556 N N . PRO A 1 194 ? -23.381 -9.563 20.970 1.00 94.81 194 PRO A N 1
ATOM 1557 C CA . PRO A 1 194 ? -24.524 -8.872 21.575 1.00 94.81 194 PRO A CA 1
ATOM 1558 C C . PRO A 1 194 ? -24.185 -7.510 22.204 1.00 94.81 194 PRO A C 1
ATOM 1560 O O . PRO A 1 194 ? -25.077 -6.689 22.385 1.00 94.81 194 PRO A O 1
ATOM 1563 N N . ARG A 1 195 ? -22.910 -7.259 22.539 1.00 92.50 195 ARG A N 1
ATOM 1564 C CA . ARG A 1 195 ? -22.437 -6.014 23.174 1.00 92.50 195 ARG A CA 1
ATOM 1565 C C . ARG A 1 195 ? -21.829 -5.011 22.185 1.00 92.50 195 ARG A C 1
ATOM 1567 O O . ARG A 1 195 ? -21.348 -3.970 22.611 1.00 92.50 195 ARG A O 1
ATOM 1574 N N . GLY A 1 196 ? -21.824 -5.324 20.887 1.00 90.56 196 GLY A N 1
ATOM 1575 C CA . GLY A 1 196 ? -21.192 -4.507 19.847 1.00 90.56 196 GLY A CA 1
ATOM 1576 C C . GLY A 1 196 ? -20.163 -5.283 19.023 1.00 90.56 196 GLY A C 1
ATOM 1577 O O . GLY A 1 196 ? -20.203 -6.513 18.955 1.00 90.56 196 GLY A O 1
ATOM 1578 N N . LEU A 1 197 ? -19.252 -4.564 18.368 1.00 90.38 197 LEU A N 1
ATOM 1579 C CA . LEU A 1 197 ? -18.180 -5.157 17.565 1.00 90.38 197 LEU A CA 1
ATOM 1580 C C . LEU A 1 197 ? -16.992 -5.546 18.451 1.00 90.38 197 LEU A C 1
ATOM 1582 O O . LEU A 1 197 ? -16.602 -4.798 19.343 1.00 90.38 197 LEU A O 1
ATOM 1586 N N . CYS A 1 198 ? -16.416 -6.712 18.184 1.00 91.69 198 CYS A N 1
ATOM 1587 C CA . CYS A 1 198 ? -15.204 -7.205 18.822 1.00 91.69 198 CYS A CA 1
ATOM 1588 C C . CYS A 1 198 ? -14.162 -7.503 17.741 1.00 91.69 198 CYS A C 1
ATOM 1590 O O . CYS A 1 198 ? -14.502 -8.063 16.697 1.00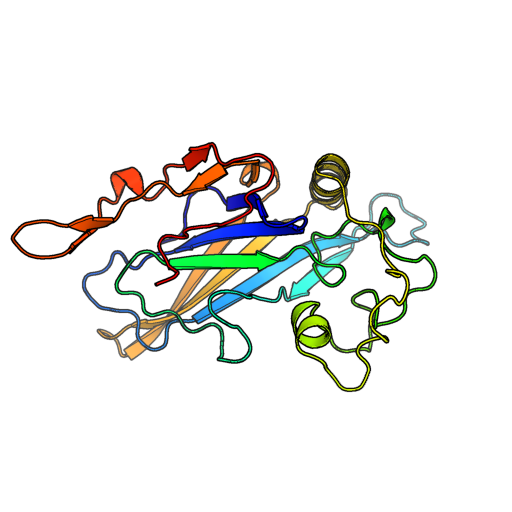 91.69 198 CYS A O 1
ATOM 1592 N N . ILE A 1 199 ? -12.913 -7.109 17.984 1.00 91.69 199 ILE A N 1
ATOM 1593 C CA . ILE A 1 199 ? -11.778 -7.420 17.115 1.00 91.69 199 ILE A CA 1
ATOM 1594 C C . ILE A 1 199 ? -11.038 -8.609 17.731 1.00 91.69 199 ILE A C 1
ATOM 1596 O O . ILE A 1 199 ? -10.537 -8.521 18.850 1.00 91.69 199 ILE A O 1
ATOM 1600 N N . ASP A 1 200 ? -10.980 -9.708 16.993 1.00 92.94 200 ASP A N 1
ATOM 1601 C CA . ASP A 1 200 ? -10.171 -10.885 17.283 1.00 92.94 200 ASP A CA 1
ATOM 1602 C C . ASP A 1 200 ? -8.760 -10.667 16.711 1.00 92.94 200 ASP A C 1
ATOM 1604 O O . ASP A 1 200 ? -8.518 -10.834 15.512 1.00 92.94 200 ASP A O 1
ATOM 1608 N N . PHE A 1 201 ? -7.832 -10.233 17.567 1.00 93.00 201 PHE A N 1
ATOM 1609 C CA . PHE A 1 201 ? -6.451 -9.952 17.167 1.00 93.00 201 PHE A CA 1
ATOM 1610 C C . PHE A 1 201 ? -5.656 -11.212 16.806 1.00 93.00 201 PHE A C 1
ATOM 1612 O O . PHE A 1 201 ? -4.708 -11.103 16.031 1.00 93.00 201 PHE A O 1
ATOM 1619 N N . ASP A 1 202 ? -6.064 -12.397 17.267 1.00 93.44 202 ASP A N 1
ATOM 1620 C CA . ASP A 1 202 ? -5.405 -13.652 16.882 1.00 93.44 202 ASP A CA 1
ATOM 1621 C C . ASP A 1 202 ? -5.659 -13.958 15.398 1.00 93.44 202 ASP A C 1
ATOM 1623 O O . ASP A 1 202 ? -4.825 -14.551 14.714 1.00 93.44 202 ASP A O 1
ATOM 1627 N N . ARG A 1 203 ? -6.786 -13.471 14.859 1.00 94.31 203 ARG A N 1
ATOM 1628 C CA . ARG A 1 203 ? -7.127 -13.560 13.432 1.00 94.31 203 ARG A CA 1
ATOM 1629 C C . ARG A 1 203 ? -6.595 -12.417 12.579 1.00 94.31 203 ARG A C 1
ATOM 1631 O O . ARG A 1 203 ? -6.665 -12.511 11.358 1.00 94.31 203 ARG A O 1
ATOM 1638 N N . PHE A 1 204 ? -6.097 -11.335 13.177 1.00 94.81 204 PHE A N 1
ATOM 1639 C CA . PHE A 1 204 ? -5.703 -10.127 12.440 1.00 94.81 204 PHE A CA 1
ATOM 1640 C C . PHE A 1 204 ? -4.587 -10.392 11.421 1.00 94.81 204 PHE A C 1
ATOM 1642 O O . PHE A 1 204 ? -4.591 -9.823 10.336 1.00 94.81 204 PHE A O 1
ATOM 1649 N N . HIS A 1 205 ? -3.654 -11.283 11.748 1.00 96.56 205 HIS A N 1
ATOM 1650 C CA . HIS A 1 205 ? -2.541 -11.625 10.862 1.00 96.56 205 HIS A CA 1
ATOM 1651 C C . HIS A 1 205 ? -2.879 -12.761 9.883 1.00 96.56 205 HIS A C 1
ATOM 1653 O O . HIS A 1 205 ? -2.072 -13.062 9.006 1.00 96.56 205 HIS A O 1
ATOM 1659 N N . LEU A 1 206 ? -4.038 -13.416 10.035 1.00 96.94 206 LEU A N 1
ATOM 1660 C CA . LEU A 1 206 ? -4.384 -14.593 9.246 1.00 96.94 206 LEU A CA 1
ATOM 1661 C C . LEU A 1 206 ? -4.814 -14.210 7.832 1.00 96.94 206 LEU A C 1
ATOM 1663 O O . LEU A 1 206 ? -5.544 -13.242 7.596 1.00 96.94 206 LEU A O 1
ATOM 1667 N N . LEU A 1 207 ? -4.385 -15.038 6.887 1.00 96.75 207 LEU A N 1
ATOM 1668 C CA . LEU A 1 207 ? -4.722 -14.931 5.480 1.00 96.75 207 LEU A CA 1
ATOM 1669 C C . LEU A 1 207 ? -5.543 -16.141 5.053 1.00 96.75 207 LEU A C 1
ATOM 1671 O O . LEU A 1 207 ? -5.350 -17.251 5.542 1.00 96.75 207 LEU A O 1
ATOM 1675 N N . LYS A 1 208 ? -6.408 -15.929 4.067 1.00 94.62 208 LYS A N 1
ATOM 1676 C CA . LYS A 1 208 ? -7.143 -16.985 3.373 1.00 94.62 208 LYS A CA 1
ATOM 1677 C C . LYS A 1 208 ? -6.940 -16.882 1.861 1.00 94.62 208 LYS A C 1
ATOM 1679 O O . LYS A 1 208 ? -6.716 -15.775 1.358 1.00 94.62 208 LYS A O 1
ATOM 1684 N N . PRO A 1 209 ? -7.083 -17.988 1.114 1.00 95.81 209 PRO A N 1
ATOM 1685 C CA . PRO A 1 209 ? -7.019 -17.959 -0.343 1.00 95.81 209 PRO A CA 1
ATOM 1686 C C . PRO A 1 209 ? -8.046 -17.000 -0.958 1.00 95.81 209 PRO A C 1
ATOM 1688 O O . PRO A 1 209 ? -9.186 -16.891 -0.492 1.00 95.81 209 PRO A O 1
ATOM 1691 N N . ALA A 1 210 ? -7.651 -16.325 -2.032 1.00 91.94 210 ALA A N 1
ATOM 1692 C CA . ALA A 1 210 ? -8.503 -15.481 -2.853 1.00 91.94 210 ALA A CA 1
ATOM 1693 C C . ALA A 1 210 ? -8.634 -16.065 -4.274 1.00 91.94 210 ALA A C 1
ATOM 1695 O O . ALA A 1 210 ? -7.767 -16.810 -4.729 1.00 91.94 210 ALA A O 1
ATOM 1696 N N . PRO A 1 211 ? -9.715 -15.743 -5.009 1.00 90.81 211 PRO A N 1
ATOM 1697 C CA . PRO A 1 211 ? -9.821 -16.111 -6.418 1.00 90.81 211 PRO A CA 1
ATOM 1698 C C . PRO A 1 211 ? -8.666 -15.529 -7.240 1.00 90.81 211 PRO A C 1
ATOM 1700 O O . PRO A 1 211 ? -8.269 -14.390 -6.998 1.00 90.81 211 PRO A O 1
ATOM 1703 N N . MET A 1 212 ? -8.216 -16.274 -8.257 1.00 89.56 212 MET A N 1
ATOM 1704 C CA . MET A 1 212 ? -7.130 -15.870 -9.167 1.00 89.56 212 MET A CA 1
ATOM 1705 C C . MET A 1 212 ? -7.366 -14.508 -9.832 1.00 89.56 212 MET A C 1
ATOM 1707 O O . MET A 1 212 ? -6.418 -13.771 -10.054 1.00 89.56 212 MET A O 1
ATOM 1711 N N . ASP A 1 213 ? -8.621 -14.171 -10.151 1.00 91.38 213 ASP A N 1
ATOM 1712 C CA . ASP A 1 213 ? -9.044 -12.821 -10.535 1.00 91.38 213 ASP A CA 1
ATOM 1713 C C . ASP A 1 213 ? -10.463 -12.570 -10.016 1.00 91.38 213 ASP A C 1
ATOM 1715 O O . ASP A 1 213 ? -11.443 -13.185 -10.454 1.00 91.38 213 ASP A O 1
ATOM 1719 N N . ALA A 1 214 ? -10.587 -11.694 -9.022 1.00 87.69 214 ALA A N 1
ATOM 1720 C CA . ALA A 1 214 ? -11.879 -11.406 -8.421 1.00 87.69 214 ALA A CA 1
ATOM 1721 C C . ALA A 1 214 ? -12.645 -10.333 -9.204 1.00 87.69 214 ALA A C 1
ATOM 1723 O O . ALA A 1 214 ? -12.226 -9.182 -9.289 1.00 87.69 214 ALA A O 1
ATOM 1724 N N . LYS A 1 215 ? -13.847 -10.678 -9.685 1.00 81.75 215 LYS A N 1
ATOM 1725 C CA . LYS A 1 215 ? -14.766 -9.725 -10.344 1.00 81.75 215 LYS A CA 1
ATOM 1726 C C . LYS A 1 215 ? -15.356 -8.692 -9.373 1.00 81.75 215 LYS A C 1
ATOM 1728 O O . LYS A 1 215 ? -15.611 -7.540 -9.735 1.00 81.75 215 LYS A O 1
ATOM 1733 N N . ARG A 1 216 ? -15.576 -9.111 -8.126 1.00 71.81 216 ARG A N 1
ATOM 1734 C CA . ARG A 1 216 ? -16.037 -8.280 -7.012 1.00 71.81 216 ARG A CA 1
ATOM 1735 C C . ARG A 1 216 ? -15.162 -8.591 -5.814 1.00 71.81 216 ARG A C 1
ATOM 1737 O O . ARG A 1 216 ? -14.982 -9.764 -5.489 1.00 71.81 216 ARG A O 1
ATOM 1744 N N . CYS A 1 217 ? -14.657 -7.558 -5.154 1.00 66.06 217 CYS A N 1
ATOM 1745 C CA . CYS A 1 217 ? -14.002 -7.736 -3.875 1.00 66.06 217 CYS A CA 1
ATOM 1746 C C . CYS A 1 217 ? -14.822 -7.082 -2.773 1.00 66.06 217 CYS A C 1
ATOM 1748 O O . CYS A 1 217 ? -15.216 -5.930 -2.893 1.00 66.06 217 CYS A O 1
ATOM 1750 N N . VAL A 1 218 ? -15.111 -7.852 -1.728 1.00 64.69 218 VAL A N 1
ATOM 1751 C CA . VAL A 1 218 ? -15.674 -7.337 -0.481 1.00 64.69 218 VAL A CA 1
ATOM 1752 C C . VAL A 1 218 ? -14.498 -7.243 0.476 1.00 64.69 218 VAL A C 1
ATOM 1754 O O . VAL A 1 218 ? -14.123 -8.246 1.088 1.00 64.69 218 VAL A O 1
ATOM 1757 N N . MET A 1 219 ? -13.854 -6.079 0.519 1.00 63.75 219 MET A N 1
ATOM 1758 C CA . MET A 1 219 ? -12.805 -5.823 1.503 1.00 63.75 219 MET A CA 1
ATOM 1759 C C . MET A 1 219 ? -13.453 -5.478 2.847 1.00 63.75 219 MET A C 1
ATOM 1761 O O . MET A 1 219 ? -14.496 -4.829 2.852 1.00 63.75 219 MET A O 1
ATOM 1765 N N . PRO A 1 220 ? -12.862 -5.872 3.988 1.00 54.03 220 PRO A N 1
ATOM 1766 C CA . PRO A 1 220 ? -13.394 -5.522 5.307 1.00 54.03 220 PRO A CA 1
ATOM 1767 C C . PRO A 1 220 ? -13.555 -4.008 5.534 1.00 54.03 220 PRO A C 1
ATOM 1769 O O . PRO A 1 220 ? -14.371 -3.616 6.360 1.00 54.03 220 PRO A O 1
ATOM 1772 N N . SER A 1 221 ? -12.787 -3.182 4.813 1.00 51.12 221 SER A N 1
ATOM 1773 C CA . SER A 1 221 ? -12.767 -1.717 4.916 1.00 51.12 221 SER A CA 1
ATOM 1774 C C . SER A 1 221 ? -13.648 -0.981 3.896 1.00 51.12 221 SER A C 1
ATOM 1776 O O . SER A 1 221 ? -13.728 0.241 3.960 1.00 51.12 221 SER A O 1
ATOM 1778 N N . GLN A 1 222 ? -14.303 -1.683 2.963 1.00 41.62 222 GLN A N 1
ATOM 1779 C CA . GLN A 1 222 ? -15.268 -1.070 2.044 1.00 41.62 222 GLN A CA 1
ATOM 1780 C C . GLN A 1 222 ? -16.685 -1.360 2.545 1.00 41.62 222 GLN A C 1
ATOM 1782 O O . GLN A 1 222 ? -17.090 -2.524 2.605 1.00 41.62 222 GLN A O 1
ATOM 1787 N N . PHE A 1 223 ? -17.390 -0.299 2.948 1.00 33.31 223 PHE A N 1
ATOM 1788 C CA . PHE A 1 223 ? -18.822 -0.333 3.253 1.00 33.31 223 PHE A CA 1
ATOM 1789 C C . PHE A 1 223 ? -19.643 -0.688 2.007 1.00 33.31 223 PHE A C 1
ATOM 1791 O O . PHE A 1 223 ? -19.280 -0.223 0.902 1.00 33.31 223 PHE A O 1
#

pLDDT: mean 85.06, std 15.09, range [33.31, 98.62]

Secondary structure (DSSP, 8-state):
-B-SSEEEEEETTEEEEEEEE---SSSPEEEEEEEEEEEEEEE-TT-SSTT-EEEEEEEE--TBTTGGGTTB--TTSPEEEEEE--TTSTTS-GGGS-SS--TTTS--TTSPP--HHHHHTT-TT---TTPPPSSPPPPHHHHHHHHHHTT-EEEEEEEEEETTT--EEEEEEEE-GGGEEETEEE---EEEETTEEEE-GGGTT-EEE--SSBSS---TT--

InterPro domains:
  IPR013518 Potassium channel, inwardly rectifying, Kir, cytoplasmic [G3DSA:2.60.40.1400] (1-220)
  IPR014756 Immunoglobulin E-set [SSF81296] (1-213)
  IPR016449 Potassium channel, inwardly rectifying, Kir [PTHR11767] (1-211)
  IPR041647 Inward rectifier potassium channel, C-terminal [PF17655] (1-92)
  IPR041647 Inward rectifier potassium channel, C-terminal [PF17655] (144-208)

Organism: NCBI:txid2077276

Foldseek 3Di:
DKAQFWEWAAAPLFIKIKIKDADPDPFDFAQKAKWKKKWWWDDDPPDPDRPDTDIDIHTFAWPVVHCVVVRTDPRPDIGMIIGTQAQAGLLPQPVQADPPDDLVRYDDPPDDRDDPVCLVVCDVVNDDVPDDRRGHRDDPVSSLCSLVVGQMKMKMWMWGAGPVPRDIDIDIDIHGSVRYHYQKDQDDQWDQDPVGIDGNPVRRNDIDGHPNYHHDDDHPNDD

Radius of gyration: 18.8 Å; chains: 1; bounding box: 57×34×53 Å